Protein AF-A0A2S9FHE1-F1 (afdb_monomer_lite)

Structure (mmCIF, N/CA/C/O backbone):
data_AF-A0A2S9FHE1-F1
#
_entry.id   AF-A0A2S9FHE1-F1
#
loop_
_atom_site.group_PDB
_atom_site.id
_atom_site.type_symbol
_atom_site.label_atom_id
_atom_site.label_alt_id
_atom_site.label_comp_id
_atom_site.label_asym_id
_atom_site.label_entity_id
_atom_site.label_seq_id
_atom_site.pdbx_PDB_ins_code
_atom_site.Cartn_x
_atom_site.Cartn_y
_atom_site.Cartn_z
_atom_site.occupancy
_atom_site.B_iso_or_equiv
_atom_site.auth_seq_id
_atom_site.auth_comp_id
_atom_site.auth_asym_id
_atom_site.auth_atom_id
_atom_site.pdbx_PDB_model_num
ATOM 1 N N . ALA A 1 1 ? 7.550 -3.313 23.418 1.00 53.28 1 ALA A N 1
ATOM 2 C CA . ALA A 1 1 ? 9.009 -3.510 23.289 1.00 53.28 1 ALA A CA 1
ATOM 3 C C . ALA A 1 1 ? 9.328 -3.723 21.818 1.00 53.28 1 ALA A C 1
ATOM 5 O O . ALA A 1 1 ? 8.509 -4.325 21.137 1.00 53.28 1 ALA A O 1
ATOM 6 N N . GLY A 1 2 ? 10.464 -3.223 21.334 1.00 84.75 2 GLY A N 1
ATOM 7 C CA . GLY A 1 2 ? 10.834 -3.306 19.919 1.00 84.75 2 GLY A CA 1
ATOM 8 C C . GLY A 1 2 ? 11.088 -1.934 19.288 1.00 84.75 2 GLY A C 1
ATOM 9 O O . GLY A 1 2 ? 11.081 -0.921 19.995 1.00 84.75 2 GLY A O 1
ATOM 10 N N . PRO A 1 3 ? 11.343 -1.894 17.972 1.00 92.88 3 PRO A N 1
ATOM 11 C CA . PRO A 1 3 ? 11.699 -0.668 17.257 1.00 92.88 3 PRO A CA 1
ATOM 12 C C . PRO A 1 3 ? 10.513 0.284 17.042 1.00 92.88 3 PRO A C 1
ATOM 14 O O . PRO A 1 3 ? 10.714 1.426 16.625 1.00 92.88 3 PRO A O 1
ATOM 17 N N . ASP A 1 4 ? 9.299 -0.174 17.347 1.00 94.31 4 ASP A N 1
ATOM 18 C CA . ASP A 1 4 ? 8.045 0.514 17.079 1.00 94.31 4 ASP A CA 1
ATOM 19 C C . ASP A 1 4 ? 7.259 0.770 18.370 1.00 94.31 4 ASP A C 1
ATOM 21 O O . ASP A 1 4 ? 7.284 -0.025 19.314 1.00 94.31 4 ASP A O 1
ATOM 25 N N . SER A 1 5 ? 6.547 1.892 18.381 1.00 93.56 5 SER A N 1
ATOM 26 C CA . SER A 1 5 ? 5.591 2.297 19.406 1.00 93.56 5 SER A CA 1
ATOM 27 C C . SER A 1 5 ? 4.264 2.634 18.743 1.00 93.56 5 SER A C 1
ATOM 29 O O . SER A 1 5 ? 4.224 3.279 17.694 1.00 93.56 5 SER A O 1
ATOM 31 N N . VAL A 1 6 ? 3.171 2.229 19.383 1.00 93.75 6 VAL A N 1
ATOM 32 C CA . VAL A 1 6 ? 1.810 2.511 18.931 1.00 93.75 6 VAL A CA 1
ATOM 33 C C . VAL A 1 6 ? 1.054 3.209 20.056 1.00 93.75 6 VAL A C 1
ATOM 35 O O . VAL A 1 6 ? 1.099 2.767 21.203 1.00 93.75 6 VAL A O 1
ATOM 38 N N . TRP A 1 7 ? 0.378 4.307 19.733 1.00 93.44 7 TRP A N 1
ATOM 39 C CA . TRP A 1 7 ? -0.381 5.124 20.674 1.00 93.44 7 TRP A CA 1
ATOM 40 C C . TRP A 1 7 ? -1.856 5.090 20.298 1.00 93.44 7 TRP A C 1
ATOM 42 O O . TRP A 1 7 ? -2.226 5.592 19.239 1.00 93.44 7 TRP A O 1
ATOM 52 N N . LEU A 1 8 ? -2.689 4.525 21.170 1.00 94.81 8 LEU A N 1
ATOM 53 C CA . LEU A 1 8 ? -4.140 4.609 21.052 1.00 94.81 8 LEU A CA 1
ATOM 54 C C . LEU A 1 8 ? -4.640 5.845 21.808 1.00 94.81 8 LEU A C 1
ATOM 56 O O . LEU A 1 8 ? -4.345 6.013 22.992 1.00 94.81 8 LEU A O 1
ATOM 60 N N . ARG A 1 9 ? -5.403 6.711 21.136 1.00 94.50 9 ARG A N 1
ATOM 61 C CA . ARG A 1 9 ? -6.120 7.833 21.753 1.00 94.50 9 ARG A CA 1
ATOM 62 C C . ARG A 1 9 ? -7.607 7.723 21.441 1.00 94.50 9 ARG A C 1
ATOM 64 O O . ARG A 1 9 ? -8.003 7.660 20.282 1.00 94.50 9 ARG A O 1
ATOM 71 N N . THR A 1 10 ? -8.412 7.734 22.492 1.00 96.06 10 THR A N 1
ATOM 72 C CA . THR A 1 10 ? -9.875 7.743 22.444 1.00 96.06 10 THR A CA 1
ATOM 73 C C . THR A 1 10 ? -10.397 8.380 23.734 1.00 96.06 10 THR A C 1
ATOM 75 O O . THR A 1 10 ? -9.685 8.409 24.739 1.00 96.06 10 THR A O 1
ATOM 78 N N . ALA A 1 11 ? -11.614 8.923 23.702 1.00 94.38 11 ALA A N 1
ATOM 79 C CA . ALA A 1 11 ? -12.311 9.386 24.905 1.00 94.38 11 ALA A CA 1
ATOM 80 C C . ALA A 1 11 ? -12.939 8.225 25.699 1.00 94.38 11 ALA A C 1
ATOM 82 O O . ALA A 1 11 ? -13.378 8.416 26.831 1.00 94.38 11 ALA A O 1
ATOM 83 N N . VAL A 1 12 ? -12.995 7.030 25.104 1.00 97.19 12 VAL A N 1
ATOM 84 C CA . VAL A 1 12 ? -13.564 5.841 25.732 1.00 97.19 12 VAL A CA 1
ATOM 85 C C . VAL A 1 12 ? -12.589 5.272 26.765 1.00 97.19 12 VAL A C 1
ATOM 87 O O . VAL A 1 12 ? -11.415 5.077 26.441 1.00 97.19 12 VAL A O 1
ATOM 90 N N . PRO A 1 13 ? -13.046 4.961 27.989 1.00 96.69 13 PRO A N 1
ATOM 91 C CA . PRO A 1 13 ? -12.244 4.222 28.951 1.00 96.69 13 PRO A CA 1
ATOM 92 C C . PRO A 1 13 ? -11.829 2.854 28.397 1.00 96.69 13 PRO A C 1
ATOM 94 O O . PRO A 1 13 ? -12.666 2.040 28.015 1.00 96.69 13 PRO A O 1
ATOM 97 N N . THR A 1 14 ? -10.526 2.593 28.380 1.00 96.94 14 THR A N 1
ATOM 98 C CA . THR A 1 14 ? -9.950 1.305 27.975 1.00 96.94 14 THR A CA 1
ATOM 99 C C . THR A 1 14 ? -9.347 0.594 29.178 1.00 96.94 14 THR A C 1
ATOM 101 O O . THR A 1 14 ? -8.802 1.249 30.070 1.00 96.94 14 THR A O 1
ATOM 104 N N . HIS A 1 15 ? -9.337 -0.734 29.161 1.00 96.50 15 HIS A N 1
ATOM 105 C CA . HIS A 1 15 ? -8.583 -1.553 30.110 1.00 96.50 15 HIS A CA 1
ATOM 106 C C . HIS A 1 15 ? -7.807 -2.657 29.379 1.00 96.50 15 HIS A C 1
ATOM 108 O O . HIS A 1 15 ? -8.044 -2.921 28.202 1.00 96.50 15 HIS A O 1
ATOM 114 N N . GLY A 1 16 ? -6.821 -3.246 30.057 1.00 96.69 16 GLY A N 1
ATOM 115 C CA . GLY A 1 16 ? -6.046 -4.365 29.521 1.00 96.69 16 GLY A CA 1
ATOM 116 C C . GLY A 1 16 ? -6.611 -5.707 29.981 1.00 96.69 16 GLY A C 1
ATOM 117 O O . GLY A 1 16 ? -6.902 -5.857 31.166 1.00 96.69 16 GLY A O 1
ATOM 118 N N . GLU A 1 17 ? -6.707 -6.672 29.071 1.00 96.88 17 GLU A N 1
ATOM 119 C CA . GLU A 1 17 ? -7.180 -8.042 29.328 1.00 96.88 17 GLU A CA 1
ATOM 120 C C . GLU A 1 17 ? -6.431 -9.010 28.402 1.00 96.88 17 GLU A C 1
ATOM 122 O O . GLU A 1 17 ? -6.363 -8.757 27.205 1.00 96.88 17 GLU A O 1
ATOM 127 N N . ASP A 1 18 ? -5.810 -10.074 28.923 1.00 94.56 18 ASP A N 1
ATOM 128 C CA . ASP A 1 18 ? -5.127 -11.116 28.128 1.00 94.56 18 ASP A CA 1
ATOM 129 C C . ASP A 1 18 ? -4.209 -10.600 27.000 1.00 94.56 18 ASP A C 1
ATOM 131 O O . ASP A 1 18 ? -4.227 -11.080 25.868 1.00 94.56 18 ASP A O 1
ATOM 135 N N . LEU A 1 19 ? -3.373 -9.601 27.314 1.00 90.75 19 LEU A N 1
ATOM 136 C CA . LEU A 1 19 ? -2.477 -8.918 26.359 1.00 90.75 19 LEU A CA 1
ATOM 137 C C . LEU A 1 19 ? -3.201 -8.157 25.228 1.00 90.75 19 LEU A C 1
ATOM 139 O O . LEU A 1 19 ? -2.579 -7.778 24.235 1.00 90.75 19 LEU A O 1
ATOM 143 N N . THR A 1 20 ? -4.486 -7.866 25.402 1.00 92.75 20 THR A N 1
ATOM 144 C CA . THR A 1 20 ? -5.309 -7.025 24.528 1.00 92.75 20 THR A CA 1
ATOM 145 C C . THR A 1 20 ? -5.707 -5.723 25.229 1.00 92.75 20 THR A C 1
ATOM 147 O O . THR A 1 20 ? -5.558 -5.570 26.443 1.00 92.75 20 THR A O 1
ATOM 150 N N . THR A 1 21 ? -6.168 -4.740 24.451 1.00 94.62 21 THR A N 1
ATOM 151 C CA . THR A 1 21 ? -6.783 -3.506 24.964 1.00 94.62 21 THR A CA 1
ATOM 152 C C . THR A 1 21 ? -8.263 -3.531 24.613 1.00 94.62 21 THR A C 1
ATOM 154 O O . THR A 1 21 ? -8.607 -3.547 23.432 1.00 94.62 21 THR A O 1
ATOM 157 N N . VAL A 1 22 ? -9.116 -3.530 25.634 1.00 96.81 22 VAL A N 1
ATOM 158 C CA . VAL A 1 22 ? -10.565 -3.717 25.519 1.00 96.81 22 VAL A CA 1
ATOM 159 C C . VAL A 1 22 ? -11.292 -2.450 25.962 1.00 96.81 22 VAL A C 1
ATOM 161 O O . VAL A 1 22 ? -10.859 -1.737 26.874 1.00 96.81 22 VAL A O 1
ATOM 164 N N . ALA A 1 23 ? -12.408 -2.162 25.300 1.00 96.75 23 ALA A N 1
ATOM 165 C CA . ALA A 1 23 ? -13.337 -1.108 25.670 1.00 96.75 23 ALA A CA 1
ATOM 166 C C . ALA A 1 23 ? -14.770 -1.538 25.345 1.00 96.75 23 ALA A C 1
ATOM 168 O O . ALA A 1 23 ? -15.021 -2.105 24.284 1.00 96.75 23 ALA A O 1
ATOM 169 N N . GLU A 1 24 ? -15.698 -1.205 26.236 1.00 96.88 24 GLU A N 1
ATOM 170 C CA . GLU A 1 24 ? -17.138 -1.354 26.036 1.00 96.88 24 GLU A CA 1
ATOM 171 C C . GLU A 1 24 ? -17.788 0.019 26.216 1.00 96.88 24 GLU A C 1
ATOM 173 O O . GLU A 1 24 ? -17.477 0.745 27.164 1.00 96.88 24 GLU A O 1
ATOM 178 N N . PHE A 1 25 ? -18.626 0.421 25.263 1.00 96.94 25 PHE A N 1
ATOM 179 C CA . PHE A 1 25 ? -19.246 1.741 25.238 1.00 96.94 25 PHE A CA 1
ATOM 180 C C . PHE A 1 25 ? -20.481 1.750 24.336 1.00 96.94 25 PHE A C 1
ATOM 182 O O . PHE A 1 25 ? -20.594 0.955 23.404 1.00 96.94 25 PHE A O 1
ATOM 189 N N . GLU A 1 26 ? -21.387 2.692 24.589 1.00 97.25 26 GLU A N 1
ATOM 190 C CA . GLU A 1 26 ? -22.579 2.915 23.772 1.00 97.25 26 GLU A CA 1
ATOM 191 C C . GLU A 1 26 ? -22.369 4.098 22.818 1.00 97.25 26 GLU A C 1
ATOM 193 O O . GLU A 1 26 ? -21.741 5.100 23.171 1.00 97.25 26 GLU A O 1
ATOM 198 N N . VAL A 1 27 ? -22.916 3.987 21.604 1.00 96.94 27 VAL A N 1
ATOM 199 C CA . VAL A 1 27 ? -22.923 5.066 20.607 1.00 96.94 27 VAL A CA 1
ATOM 200 C C . VAL A 1 27 ? -24.368 5.399 20.266 1.00 96.94 27 VAL A C 1
ATOM 202 O O . VAL A 1 27 ? -25.072 4.601 19.647 1.00 96.94 27 VAL A O 1
ATOM 205 N N . ALA A 1 28 ? -24.821 6.583 20.667 1.00 97.62 28 ALA A N 1
ATOM 206 C CA . ALA A 1 28 ? -26.149 7.072 20.320 1.00 97.62 28 ALA A CA 1
ATOM 207 C C . ALA A 1 28 ? -26.219 7.546 18.856 1.00 97.62 28 ALA A C 1
ATOM 209 O O . ALA A 1 28 ? -25.209 7.871 18.228 1.00 97.62 28 ALA A O 1
ATOM 210 N N . ALA A 1 29 ? -27.432 7.647 18.306 1.00 97.31 29 ALA A N 1
ATOM 211 C CA . ALA A 1 29 ? -27.637 8.192 16.965 1.00 97.31 29 ALA A CA 1
ATOM 212 C C . ALA A 1 29 ? -27.061 9.619 16.850 1.00 97.31 29 ALA A C 1
ATOM 214 O O . ALA A 1 29 ? -27.368 10.491 17.660 1.00 97.31 29 ALA A O 1
ATOM 215 N N . GLY A 1 30 ? -26.216 9.848 15.841 1.00 96.44 30 GLY A N 1
ATOM 216 C CA . GLY A 1 30 ? -25.521 11.123 15.622 1.00 96.44 30 GLY A CA 1
ATOM 217 C C . GLY A 1 30 ? -24.272 11.338 16.487 1.00 96.44 30 GLY A C 1
ATOM 218 O O . GLY A 1 30 ? -23.523 12.281 16.233 1.00 96.44 30 GLY A O 1
ATOM 219 N N . GLN A 1 31 ? -24.004 10.471 17.470 1.00 96.38 31 GLN A N 1
ATOM 220 C CA . GLN A 1 31 ? -22.774 10.517 18.254 1.00 96.38 31 GLN A CA 1
ATOM 221 C C . GLN A 1 31 ? -21.600 9.963 17.441 1.00 96.38 31 GLN A C 1
ATOM 223 O O . GLN A 1 31 ? -21.726 8.975 16.719 1.00 96.38 31 GLN A O 1
ATOM 228 N N . ARG A 1 32 ? -20.433 10.595 17.583 1.00 95.25 32 ARG A N 1
ATOM 229 C CA . ARG A 1 32 ? -19.183 10.181 16.939 1.00 95.25 32 ARG A CA 1
ATOM 230 C C . ARG A 1 32 ? -18.121 9.995 18.013 1.00 95.25 32 ARG A C 1
ATOM 232 O O . ARG A 1 32 ? -17.909 10.889 18.828 1.00 95.25 32 ARG A O 1
ATOM 239 N N . ILE A 1 33 ? -17.486 8.825 18.029 1.00 96.19 33 ILE A N 1
ATOM 240 C CA . ILE A 1 33 ? -16.456 8.468 19.008 1.00 96.19 33 ILE A CA 1
ATOM 241 C C . ILE A 1 33 ? -15.207 8.007 18.247 1.00 96.19 33 ILE A C 1
ATOM 243 O O . ILE A 1 33 ? -15.217 6.923 17.664 1.00 96.19 33 ILE A O 1
ATOM 247 N N . PRO A 1 34 ? -14.139 8.818 18.215 1.00 96.06 34 PRO A N 1
ATOM 248 C CA . PRO A 1 34 ? -12.953 8.503 17.438 1.00 96.06 34 PRO A CA 1
ATOM 249 C C . PRO A 1 34 ? -11.997 7.574 18.190 1.00 96.06 34 PRO A C 1
ATOM 251 O O . PRO A 1 34 ? -11.731 7.750 19.380 1.00 96.06 34 PRO A O 1
ATOM 254 N N . PHE A 1 35 ? -11.403 6.643 17.448 1.00 96.50 35 PHE A N 1
ATOM 255 C CA . PHE A 1 35 ? -10.252 5.855 17.875 1.00 96.50 35 PHE A CA 1
ATOM 256 C C . PHE A 1 35 ? -9.086 6.192 16.953 1.00 96.50 35 PHE A C 1
ATOM 258 O O . PHE A 1 35 ? -9.136 5.931 15.754 1.00 96.50 35 PHE A O 1
ATOM 265 N N . VAL A 1 36 ? -8.042 6.798 17.511 1.00 97.06 36 VAL A N 1
ATOM 266 C CA . VAL A 1 36 ? -6.853 7.209 16.763 1.00 97.06 36 VAL A CA 1
ATOM 267 C C . VAL A 1 36 ? -5.692 6.318 17.165 1.00 97.06 36 VAL A C 1
ATOM 269 O O . VAL A 1 36 ? -5.288 6.318 18.328 1.00 97.06 36 VAL A O 1
ATOM 272 N N . LEU A 1 37 ? -5.144 5.589 16.195 1.00 96.00 37 LEU A N 1
ATOM 273 C CA . LEU A 1 37 ? -3.958 4.761 16.368 1.00 96.00 37 LEU A CA 1
ATOM 274 C C . LEU A 1 37 ? -2.772 5.411 15.650 1.00 96.00 37 LEU A C 1
ATOM 276 O O . LEU A 1 37 ? -2.775 5.536 14.428 1.00 96.00 37 LEU A O 1
ATOM 280 N N . THR A 1 38 ? -1.753 5.828 16.397 1.00 95.75 38 THR A N 1
ATOM 281 C CA . THR A 1 38 ? -0.553 6.465 15.834 1.00 95.75 38 THR A CA 1
ATOM 282 C C . THR A 1 38 ? 0.660 5.563 16.004 1.00 95.75 38 THR A C 1
ATOM 284 O O . THR A 1 38 ? 1.033 5.230 17.128 1.00 95.75 38 THR A O 1
ATOM 287 N N . HIS A 1 39 ? 1.299 5.198 14.893 1.00 94.44 39 HIS A N 1
ATOM 288 C CA . HIS A 1 39 ? 2.574 4.479 14.873 1.00 94.44 39 HIS A CA 1
ATOM 289 C C . HIS A 1 39 ? 3.750 5.460 14.796 1.00 94.44 39 HIS A C 1
ATOM 291 O O . HIS A 1 39 ? 3.686 6.476 14.107 1.00 94.44 39 HIS A O 1
ATOM 297 N N . THR A 1 40 ? 4.823 5.163 15.525 1.00 94.06 40 THR A N 1
ATOM 298 C CA . THR A 1 40 ? 6.115 5.850 15.418 1.00 94.06 40 THR A CA 1
ATOM 299 C C . THR A 1 40 ? 7.246 4.907 15.823 1.00 94.06 40 THR A C 1
ATOM 301 O O . THR A 1 40 ? 7.018 3.873 16.455 1.00 94.06 40 THR A O 1
ATOM 304 N N . ARG A 1 41 ? 8.493 5.267 15.511 1.00 94.19 41 ARG A N 1
ATOM 305 C CA . ARG A 1 41 ? 9.661 4.567 16.056 1.00 94.19 41 ARG A CA 1
ATOM 306 C C . ARG A 1 41 ? 9.747 4.791 17.564 1.00 94.19 41 ARG A C 1
ATOM 308 O O . ARG A 1 41 ? 9.590 5.911 18.041 1.00 94.19 41 ARG A O 1
ATOM 315 N N . SER A 1 42 ? 10.064 3.741 18.315 1.00 94.31 42 SER A N 1
ATOM 316 C CA . SER A 1 42 ? 10.033 3.775 19.784 1.00 94.31 42 SER A CA 1
ATOM 317 C C . SER A 1 42 ? 11.084 4.678 20.436 1.00 94.31 42 SER A C 1
ATOM 319 O O . SER A 1 42 ? 10.917 5.063 21.589 1.00 94.31 42 SER A O 1
ATOM 321 N N . HIS A 1 43 ? 12.143 5.035 19.703 1.00 93.31 43 HIS A N 1
ATOM 322 C CA . HIS A 1 43 ? 13.200 5.945 20.155 1.00 93.31 43 HIS A CA 1
ATOM 323 C C . HIS A 1 43 ? 12.913 7.426 19.851 1.00 93.31 43 HIS A C 1
ATOM 325 O O . HIS A 1 43 ? 13.717 8.284 20.214 1.00 93.31 43 HIS A O 1
ATOM 331 N N . LEU A 1 44 ? 11.809 7.735 19.164 1.00 94.38 44 LEU A N 1
ATOM 332 C CA . LEU A 1 44 ? 11.386 9.107 18.896 1.00 94.38 44 LEU A CA 1
ATOM 333 C C . LEU A 1 44 ? 10.470 9.626 20.019 1.00 94.38 44 LEU A C 1
ATOM 335 O O . LEU A 1 44 ? 9.876 8.827 20.749 1.00 94.38 44 LEU A O 1
ATOM 339 N N . PRO A 1 45 ? 10.330 10.958 20.167 1.00 93.56 45 PRO A N 1
ATOM 340 C CA . PRO A 1 45 ? 9.387 11.542 21.112 1.00 93.56 45 PRO A CA 1
ATOM 341 C C . PRO A 1 45 ? 7.950 11.059 20.893 1.00 93.56 45 PRO A C 1
ATOM 343 O O . PRO A 1 45 ? 7.569 10.620 19.803 1.00 93.56 45 PRO A O 1
ATOM 346 N N . ARG A 1 46 ? 7.129 11.189 21.942 1.00 91.25 46 ARG A N 1
ATOM 347 C CA . ARG A 1 46 ? 5.689 10.930 21.855 1.00 91.25 46 ARG A CA 1
ATOM 348 C C . ARG A 1 46 ? 5.085 11.777 20.720 1.00 91.25 46 ARG A C 1
ATOM 350 O O . ARG A 1 46 ? 5.349 12.977 20.689 1.00 91.25 46 ARG A O 1
ATOM 357 N N . PRO A 1 47 ? 4.269 11.189 19.827 1.00 93.06 47 PRO A N 1
ATOM 358 C CA . PRO A 1 47 ? 3.663 11.933 18.735 1.00 93.06 47 PRO A CA 1
ATOM 359 C C . PRO A 1 47 ? 2.606 12.913 19.251 1.00 93.06 47 PRO A C 1
ATOM 361 O O . PRO A 1 47 ? 1.887 12.630 20.222 1.00 93.06 47 PRO A O 1
ATOM 364 N N . GLU A 1 48 ? 2.487 14.041 18.554 1.00 94.25 48 GLU A N 1
ATOM 365 C CA . GLU A 1 48 ? 1.431 15.019 18.792 1.00 94.25 48 GLU A CA 1
ATOM 366 C C . GLU A 1 48 ? 0.038 14.403 18.590 1.00 94.25 48 GLU A C 1
ATOM 368 O O . GLU A 1 48 ? -0.133 13.455 17.811 1.00 94.25 48 GLU A O 1
ATOM 373 N N . PRO A 1 49 ? -0.988 14.895 19.305 1.00 94.06 49 PRO A N 1
ATOM 374 C CA . PRO A 1 49 ? -2.347 14.470 19.056 1.00 94.06 49 PRO A CA 1
ATOM 375 C C . PRO A 1 49 ? -2.833 14.758 17.638 1.00 94.06 49 PRO A C 1
ATOM 377 O O . PRO A 1 49 ? -2.780 15.890 17.177 1.00 94.06 49 PRO A O 1
ATOM 380 N N . VAL A 1 50 ? -3.375 13.729 16.981 1.00 95.94 50 VAL A N 1
ATOM 381 C CA . VAL A 1 50 ? -4.115 13.885 15.727 1.00 95.94 50 VAL A CA 1
ATOM 382 C C . VAL A 1 50 ? -5.569 14.190 16.065 1.00 95.94 50 VAL A C 1
ATOM 384 O O . VAL A 1 50 ? -6.200 13.434 16.809 1.00 95.94 50 VAL A O 1
ATOM 387 N N . ASP A 1 51 ? -6.087 15.287 15.518 1.00 96.50 51 ASP A N 1
ATOM 388 C CA . ASP A 1 51 ? -7.520 15.565 15.504 1.00 96.50 51 ASP A CA 1
ATO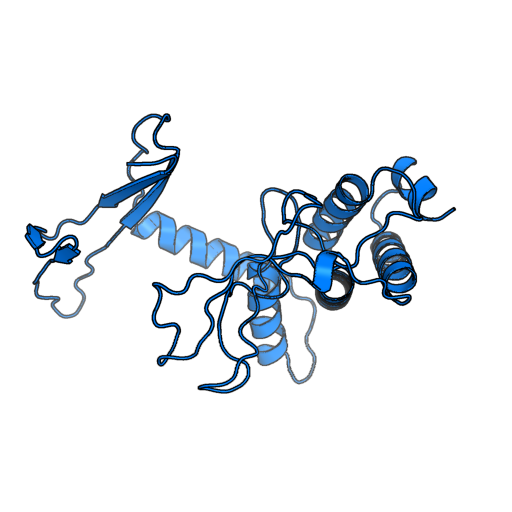M 389 C C . ASP A 1 51 ? -8.188 14.636 14.467 1.00 96.50 51 ASP A C 1
ATOM 391 O O . ASP A 1 51 ? -7.872 14.719 13.276 1.00 96.50 51 ASP A O 1
ATOM 395 N N . PRO A 1 52 ? -9.076 13.724 14.896 1.00 96.56 52 PRO A N 1
ATOM 396 C CA . PRO A 1 52 ? -9.674 12.723 14.019 1.00 96.56 52 PRO A CA 1
ATOM 397 C C . PRO A 1 52 ? -10.602 13.325 12.961 1.00 96.56 52 PRO A C 1
ATOM 399 O O . PRO A 1 52 ? -10.679 12.793 11.856 1.00 96.56 52 PRO A O 1
ATOM 402 N N . GLU A 1 53 ? -11.285 14.426 13.273 1.00 95.94 53 GLU A N 1
ATOM 403 C CA . GLU A 1 53 ? -12.193 15.089 12.336 1.00 95.94 53 GLU A CA 1
ATOM 404 C C . GLU A 1 53 ? -11.403 15.804 11.245 1.00 95.94 53 GLU A C 1
ATOM 406 O O . GLU A 1 53 ? -11.709 15.666 10.061 1.00 95.94 53 GLU A O 1
ATOM 411 N N . GLN A 1 54 ? -10.329 16.498 11.630 1.00 97.44 54 GLN A N 1
ATOM 412 C CA . GLN A 1 54 ? -9.432 17.135 10.665 1.00 97.44 54 GLN A CA 1
ATOM 413 C C . GLN A 1 54 ? -8.707 16.100 9.795 1.00 97.44 54 GLN A C 1
ATOM 415 O O . GLN A 1 54 ? -8.587 16.295 8.587 1.00 97.44 54 GLN A O 1
ATOM 420 N N . ALA A 1 55 ? -8.254 14.985 10.378 1.00 96.81 55 ALA A N 1
ATOM 421 C CA . ALA A 1 55 ? -7.596 13.913 9.632 1.00 96.81 55 ALA A CA 1
ATOM 422 C C . ALA A 1 55 ? -8.536 13.249 8.613 1.00 96.81 55 ALA A C 1
ATOM 424 O O . ALA A 1 55 ? -8.124 12.991 7.478 1.00 96.81 55 ALA A O 1
ATOM 425 N N . LEU A 1 56 ? -9.796 13.002 8.992 1.00 97.00 56 LEU A N 1
ATOM 426 C CA . LEU A 1 56 ? -10.808 12.466 8.082 1.00 97.00 56 LEU A CA 1
ATOM 427 C C . LEU A 1 56 ? -11.106 13.454 6.950 1.00 97.00 56 LEU A C 1
ATOM 429 O O . LEU A 1 56 ? -10.978 13.084 5.786 1.00 97.00 56 LEU A O 1
ATOM 433 N N . ALA A 1 57 ? -11.407 14.712 7.284 1.00 98.06 57 ALA A N 1
ATOM 434 C CA . ALA A 1 57 ? -11.714 15.745 6.296 1.00 98.06 57 ALA A CA 1
ATOM 435 C C . ALA A 1 57 ? -10.557 15.962 5.307 1.00 98.06 57 ALA A C 1
ATOM 437 O O . ALA A 1 57 ? -10.777 16.018 4.099 1.00 98.06 57 ALA A O 1
ATOM 438 N N . GLY A 1 58 ? -9.313 16.010 5.797 1.00 98.38 58 GLY A N 1
ATOM 439 C CA . GLY A 1 58 ? -8.128 16.123 4.944 1.00 98.38 58 GLY A CA 1
ATOM 440 C C . GLY A 1 58 ? -7.935 14.912 4.026 1.00 98.38 58 GLY A C 1
ATOM 441 O O . GLY A 1 58 ? -7.560 15.071 2.866 1.00 98.38 58 GLY A O 1
ATOM 442 N N . THR A 1 59 ? -8.243 13.706 4.511 1.00 97.25 59 THR A N 1
ATOM 443 C CA . THR A 1 59 ? -8.184 12.477 3.704 1.00 97.25 59 THR A CA 1
ATOM 444 C C . THR A 1 59 ? -9.243 12.484 2.600 1.00 97.25 59 THR A C 1
ATOM 446 O O . THR A 1 59 ? -8.932 12.193 1.445 1.00 97.25 59 THR A O 1
ATOM 449 N N . GLU A 1 60 ? -10.486 12.840 2.927 1.00 98.06 60 GLU A N 1
ATOM 450 C CA . GLU A 1 60 ? -11.590 12.928 1.964 1.00 98.06 60 GLU A CA 1
ATOM 451 C C . GLU A 1 60 ? -11.334 14.000 0.904 1.00 98.06 60 GLU A C 1
ATOM 453 O O . GLU A 1 60 ? -11.532 13.747 -0.290 1.00 98.06 60 GLU A O 1
ATOM 458 N N . GLN A 1 61 ? -10.850 15.171 1.326 1.00 98.50 61 GLN A N 1
ATOM 459 C CA . GLN A 1 61 ? -10.484 16.261 0.431 1.00 98.50 61 GLN A CA 1
ATOM 460 C C . GLN A 1 61 ? -9.379 15.825 -0.532 1.00 98.50 61 GLN A C 1
ATOM 462 O O . GLN A 1 61 ? -9.563 15.941 -1.742 1.00 98.50 61 GLN A O 1
ATOM 467 N N . PHE A 1 62 ? -8.284 15.253 -0.019 1.00 97.69 62 PHE A N 1
ATOM 468 C CA . PHE A 1 62 ? -7.179 14.771 -0.848 1.00 97.69 62 PHE A CA 1
ATOM 469 C C . PHE A 1 62 ? -7.661 13.806 -1.935 1.00 97.69 62 PHE A C 1
ATOM 471 O O . PHE A 1 62 ? -7.352 13.993 -3.111 1.00 97.69 62 PHE A O 1
ATOM 478 N N . TRP A 1 63 ? -8.438 12.784 -1.566 1.00 97.81 63 TRP A N 1
ATOM 479 C CA . TRP A 1 63 ? -8.903 11.787 -2.532 1.00 97.81 63 TRP A CA 1
ATOM 480 C C . TRP A 1 63 ? -9.900 12.360 -3.535 1.00 97.81 63 TRP A C 1
ATOM 482 O O . TRP A 1 63 ? -9.830 12.012 -4.715 1.00 97.81 63 TRP A O 1
ATOM 492 N N . SER A 1 64 ? -10.790 13.251 -3.093 1.00 97.56 64 SER A N 1
ATOM 493 C CA . SER A 1 64 ? -11.770 13.915 -3.959 1.00 97.56 64 SER A CA 1
ATOM 494 C C . SER A 1 64 ? -11.092 14.832 -4.976 1.00 97.56 64 SER A C 1
ATOM 496 O O . SER A 1 64 ? -11.394 14.771 -6.169 1.00 97.56 64 SER A O 1
ATOM 498 N N . GLU A 1 65 ? -10.129 15.639 -4.534 1.00 97.62 65 GLU A N 1
ATOM 499 C CA . GLU A 1 65 ? -9.324 16.495 -5.405 1.00 97.62 65 GLU A CA 1
ATOM 500 C C . GLU A 1 65 ? -8.482 15.654 -6.364 1.00 97.62 65 GLU A C 1
ATOM 502 O O . GLU A 1 65 ? -8.508 15.881 -7.575 1.00 97.62 65 GLU A O 1
ATOM 507 N N . TRP A 1 66 ? -7.793 14.630 -5.857 1.00 96.94 66 TRP A N 1
ATOM 508 C CA . TRP A 1 66 ? -6.945 13.771 -6.675 1.00 96.94 66 TRP A CA 1
ATOM 509 C C . TRP A 1 66 ? -7.742 13.080 -7.786 1.00 96.94 66 TRP A C 1
ATOM 511 O O . TRP A 1 66 ? -7.338 13.145 -8.952 1.00 96.94 66 TRP A O 1
ATOM 521 N N . ILE A 1 67 ? -8.893 12.472 -7.470 1.00 97.19 67 ILE A N 1
ATOM 522 C CA . ILE A 1 67 ? -9.706 11.757 -8.467 1.00 97.19 67 ILE A CA 1
ATOM 523 C C . ILE A 1 67 ? -10.414 12.703 -9.446 1.00 97.19 67 ILE A C 1
ATOM 525 O O . ILE A 1 67 ? -10.738 12.303 -10.567 1.00 97.19 67 ILE A O 1
ATOM 529 N N . SER A 1 68 ? -10.635 13.967 -9.066 1.00 95.81 68 SER A N 1
ATOM 530 C CA . SER A 1 68 ? -11.248 14.969 -9.950 1.00 95.81 68 SER A CA 1
ATOM 531 C C . SER A 1 68 ? -10.402 15.268 -11.195 1.00 95.81 68 SER A C 1
ATOM 533 O O . SER A 1 68 ? -10.959 15.627 -12.228 1.00 95.81 68 SER A O 1
ATOM 535 N N . ARG A 1 69 ? -9.082 15.035 -11.127 1.00 95.06 69 ARG A N 1
ATOM 536 C CA . ARG A 1 69 ? -8.131 15.225 -12.237 1.00 95.06 69 ARG A CA 1
ATOM 537 C C . ARG A 1 69 ? -8.207 14.139 -13.317 1.00 95.06 69 ARG A C 1
ATOM 539 O O . ARG A 1 69 ? -7.636 14.320 -14.387 1.00 95.06 69 ARG A O 1
ATOM 546 N N . CYS A 1 70 ? -8.888 13.020 -13.051 1.00 95.88 70 CYS A N 1
ATOM 547 C CA . CYS A 1 70 ? -9.000 11.914 -13.999 1.00 95.88 70 CYS A CA 1
ATOM 548 C C . CYS A 1 70 ? -9.669 12.379 -15.300 1.00 95.88 70 CYS A C 1
ATOM 550 O O . CYS A 1 70 ? -10.822 12.823 -15.289 1.00 95.88 70 CYS A O 1
ATOM 552 N N . SER A 1 71 ? -8.951 12.218 -16.411 1.00 94.75 71 SER A N 1
ATOM 553 C CA . SER A 1 71 ? -9.377 12.640 -17.752 1.00 94.75 71 SER A CA 1
ATOM 554 C C . SER A 1 71 ? -10.246 11.614 -18.489 1.00 94.75 71 SER A C 1
ATOM 556 O O . SER A 1 71 ? -10.748 11.903 -19.569 1.00 94.75 71 SER A O 1
ATOM 558 N N . TYR A 1 72 ? -10.457 10.425 -17.914 1.00 95.38 72 TYR A N 1
ATOM 559 C CA . TYR A 1 72 ? -11.262 9.374 -18.534 1.00 95.38 72 TYR A CA 1
ATOM 560 C C . TYR A 1 72 ? -12.771 9.630 -18.382 1.00 95.38 72 TYR A C 1
ATOM 562 O O . TYR A 1 72 ? -13.299 9.703 -17.265 1.00 95.38 72 TYR A O 1
ATOM 570 N N . ASP A 1 73 ? -13.472 9.688 -19.515 1.00 95.00 73 ASP A N 1
ATOM 571 C CA . ASP A 1 73 ? -14.917 9.928 -19.644 1.00 95.00 73 ASP A CA 1
ATOM 572 C C . ASP A 1 73 ? -15.658 8.815 -20.416 1.00 95.00 73 ASP A C 1
ATOM 574 O O . ASP A 1 73 ? -16.834 8.946 -20.761 1.00 95.00 73 ASP A O 1
ATOM 578 N N . GLY A 1 74 ? -14.984 7.688 -20.665 1.00 95.88 74 GLY A N 1
ATOM 579 C CA . GLY A 1 74 ? -15.549 6.553 -21.389 1.00 95.88 74 GLY A CA 1
ATOM 580 C C . GLY A 1 74 ? -16.639 5.794 -20.619 1.00 95.88 74 GLY A C 1
ATOM 581 O O . GLY A 1 74 ? -16.957 6.071 -19.462 1.00 95.88 74 GLY A O 1
ATOM 582 N N . ARG A 1 75 ? -17.190 4.751 -21.259 1.00 97.50 75 ARG A N 1
ATOM 583 C CA . ARG A 1 75 ? -18.360 3.990 -20.765 1.00 97.50 75 ARG A CA 1
ATOM 584 C C . ARG A 1 75 ? -18.235 3.414 -19.344 1.00 97.50 75 ARG A C 1
ATOM 586 O O . ARG A 1 75 ? -19.255 3.130 -18.732 1.00 97.50 75 ARG A O 1
ATOM 593 N N . TRP A 1 76 ? -17.013 3.216 -18.844 1.00 96.94 76 TRP A N 1
ATOM 594 C CA . TRP A 1 76 ? -16.724 2.601 -17.541 1.00 96.94 76 TRP A CA 1
ATOM 595 C C . TRP A 1 76 ? -16.187 3.606 -16.511 1.00 96.94 76 TRP A C 1
ATOM 597 O O . TRP A 1 76 ? -15.382 3.247 -15.656 1.00 96.94 76 TRP A O 1
ATOM 607 N N . ALA A 1 77 ? -16.559 4.888 -16.607 1.00 96.06 77 ALA A N 1
ATOM 608 C CA . ALA A 1 77 ? -15.930 5.951 -15.817 1.00 96.06 77 ALA A CA 1
ATOM 609 C C . ALA A 1 77 ? -15.940 5.696 -14.300 1.00 96.06 77 ALA A C 1
ATOM 611 O O . ALA A 1 77 ? -14.944 5.966 -13.632 1.00 96.06 77 ALA A O 1
ATOM 612 N N . ALA A 1 78 ? -17.030 5.149 -13.754 1.00 96.19 78 ALA A N 1
ATOM 613 C CA . ALA A 1 78 ? -17.126 4.833 -12.329 1.00 96.19 78 ALA A CA 1
ATOM 614 C C . ALA A 1 78 ? -16.136 3.730 -11.910 1.00 96.19 78 ALA A C 1
ATOM 616 O O . ALA A 1 78 ? -15.399 3.902 -10.937 1.00 96.19 78 ALA A O 1
ATOM 617 N N . ASP A 1 79 ? -16.074 2.638 -12.676 1.00 97.69 79 ASP A N 1
ATOM 618 C CA . ASP A 1 79 ? -15.179 1.510 -12.408 1.00 97.69 79 ASP A CA 1
ATOM 619 C C . ASP A 1 79 ? -13.711 1.920 -12.549 1.00 97.69 79 ASP A C 1
ATOM 621 O O . ASP A 1 79 ? -12.896 1.633 -11.673 1.00 97.69 79 ASP A O 1
ATOM 625 N N . VAL A 1 80 ? -13.380 2.673 -13.604 1.00 97.00 80 VAL A N 1
ATOM 626 C CA . VAL A 1 80 ? -12.025 3.197 -13.824 1.00 97.00 80 VAL A CA 1
ATOM 627 C C . VAL A 1 80 ? -11.609 4.107 -12.674 1.00 97.00 80 VAL A C 1
ATOM 629 O O . VAL A 1 80 ? -10.534 3.914 -12.111 1.00 97.00 80 VAL A O 1
ATOM 632 N N . ARG A 1 81 ? -12.463 5.048 -12.249 1.00 96.94 81 ARG A N 1
ATOM 633 C CA . ARG A 1 81 ? -12.158 5.935 -11.114 1.00 96.94 81 ARG A CA 1
ATOM 634 C C . ARG A 1 81 ? -11.923 5.152 -9.824 1.00 96.94 81 ARG A C 1
ATOM 636 O O . ARG A 1 81 ? -10.982 5.454 -9.093 1.00 96.94 81 ARG A O 1
ATOM 643 N N . ARG A 1 82 ? -12.731 4.122 -9.552 1.00 97.31 82 ARG A N 1
ATOM 644 C CA . ARG A 1 82 ? -12.534 3.260 -8.379 1.00 97.31 82 ARG A CA 1
ATOM 645 C C . ARG A 1 82 ? -11.209 2.501 -8.451 1.00 97.31 82 ARG A C 1
ATOM 647 O O . ARG A 1 82 ? -10.486 2.484 -7.456 1.00 97.31 82 ARG A O 1
ATOM 654 N N . SER A 1 83 ? -10.876 1.916 -9.599 1.00 97.00 83 SER A N 1
ATOM 655 C CA . SER A 1 83 ? -9.605 1.208 -9.792 1.00 97.00 83 SER A CA 1
ATOM 656 C C . SER A 1 83 ? -8.400 2.138 -9.662 1.00 97.00 83 SER A C 1
ATOM 658 O O . SER A 1 83 ? -7.421 1.763 -9.022 1.00 97.00 83 SER A O 1
ATOM 660 N N . LEU A 1 84 ? -8.487 3.368 -10.178 1.00 96.44 84 LEU A N 1
ATOM 661 C CA . LEU A 1 84 ? -7.430 4.377 -10.050 1.00 96.44 84 LEU A CA 1
ATOM 662 C C . LEU A 1 84 ? -7.128 4.719 -8.589 1.00 96.44 84 LEU A C 1
ATOM 664 O O . LEU A 1 84 ? -5.964 4.786 -8.206 1.00 96.44 84 LEU A O 1
ATOM 668 N N . VAL A 1 85 ? -8.163 4.867 -7.755 1.00 96.94 85 VAL A N 1
ATOM 669 C CA . VAL A 1 85 ? -7.989 5.073 -6.307 1.00 96.94 85 VAL A CA 1
ATOM 670 C C . VAL A 1 85 ? -7.241 3.900 -5.669 1.00 96.94 85 VAL A C 1
ATOM 672 O O . VAL A 1 85 ? -6.342 4.119 -4.860 1.00 96.94 85 VAL A O 1
ATOM 675 N N . VAL A 1 86 ? -7.575 2.662 -6.048 1.00 96.19 86 VAL A N 1
ATOM 676 C CA . VAL A 1 86 ? -6.904 1.463 -5.520 1.00 96.19 86 VAL A CA 1
ATOM 677 C C . VAL A 1 86 ? -5.430 1.452 -5.908 1.00 96.19 86 VAL A C 1
ATOM 679 O O . VAL A 1 86 ? -4.585 1.372 -5.023 1.00 96.19 86 VAL A O 1
ATOM 682 N N . VAL A 1 87 ? -5.097 1.589 -7.193 1.00 94.62 87 VAL A N 1
ATOM 683 C CA . VAL A 1 87 ? -3.689 1.535 -7.627 1.00 94.62 87 VAL A CA 1
ATOM 684 C C . VAL A 1 87 ? -2.876 2.721 -7.099 1.00 94.62 87 VAL A C 1
ATOM 686 O O . VAL A 1 87 ? -1.725 2.548 -6.698 1.00 94.62 87 VAL A O 1
ATOM 689 N N . LYS A 1 88 ? -3.483 3.909 -6.966 1.00 95.31 88 LYS A N 1
ATOM 690 C CA . LYS A 1 88 ? -2.847 5.050 -6.293 1.00 95.31 88 LYS A CA 1
ATOM 691 C C . LYS A 1 88 ? -2.541 4.744 -4.828 1.00 95.31 88 LYS A C 1
ATOM 693 O O . LYS A 1 88 ? -1.460 5.089 -4.355 1.00 95.31 88 LYS A O 1
ATOM 698 N N . ALA A 1 89 ? -3.451 4.080 -4.114 1.00 96.12 89 ALA A N 1
ATOM 699 C CA . ALA A 1 89 ? -3.248 3.699 -2.716 1.00 96.12 89 ALA A CA 1
ATOM 700 C C . ALA A 1 89 ? -2.132 2.651 -2.525 1.00 96.12 89 ALA A C 1
ATOM 702 O O . ALA A 1 89 ? -1.598 2.535 -1.424 1.00 96.12 89 ALA A O 1
ATOM 703 N N . LEU A 1 90 ? -1.740 1.928 -3.582 1.00 96.44 90 LEU A N 1
ATOM 704 C CA . LEU A 1 90 ? -0.594 1.007 -3.569 1.00 96.44 90 LEU A CA 1
ATOM 705 C C . LEU A 1 90 ? 0.758 1.714 -3.776 1.00 96.44 90 LEU A C 1
ATOM 707 O O . LEU A 1 90 ? 1.807 1.075 -3.688 1.00 96.44 90 LEU A O 1
ATOM 711 N N . THR A 1 91 ? 0.759 3.025 -4.030 1.00 94.12 91 THR A N 1
ATOM 712 C CA . THR A 1 91 ? 1.988 3.810 -4.198 1.00 94.12 91 THR A CA 1
ATOM 713 C C . THR A 1 91 ? 2.539 4.243 -2.841 1.00 94.12 91 THR A C 1
ATOM 715 O O . THR A 1 91 ? 1.898 4.979 -2.089 1.00 94.12 91 THR A O 1
ATOM 718 N N . TYR A 1 92 ? 3.773 3.849 -2.541 1.00 94.12 92 TYR A N 1
ATOM 719 C CA . TYR A 1 92 ? 4.486 4.264 -1.342 1.00 94.12 92 TYR A CA 1
ATOM 720 C C . TYR A 1 92 ? 4.990 5.700 -1.492 1.00 94.12 92 TYR A C 1
ATOM 722 O O . TYR A 1 92 ? 6.040 5.957 -2.083 1.00 94.12 92 TYR A O 1
ATOM 730 N N . ALA A 1 93 ? 4.227 6.640 -0.933 1.00 91.62 93 ALA A N 1
ATOM 731 C CA . ALA A 1 93 ? 4.463 8.077 -1.069 1.00 91.62 93 ALA A CA 1
ATOM 732 C C . ALA A 1 93 ? 5.915 8.540 -0.804 1.00 91.62 93 ALA A C 1
ATOM 734 O O . ALA A 1 93 ? 6.377 9.400 -1.549 1.00 91.62 93 ALA A O 1
ATOM 735 N N . PRO A 1 94 ? 6.668 7.994 0.180 1.00 91.81 94 PRO A N 1
ATOM 736 C CA . PRO A 1 94 ? 8.030 8.459 0.447 1.00 91.81 94 PRO A CA 1
ATOM 737 C C . PRO A 1 94 ? 9.033 8.224 -0.684 1.00 91.81 94 PRO A C 1
ATOM 739 O O . PRO A 1 94 ? 10.012 8.959 -0.775 1.00 91.81 94 PRO A O 1
ATOM 742 N N . THR A 1 95 ? 8.843 7.191 -1.510 1.00 91.12 95 THR A N 1
ATOM 743 C CA . THR A 1 95 ? 9.840 6.821 -2.527 1.00 91.12 95 THR A CA 1
ATOM 744 C C . THR A 1 95 ? 9.282 6.753 -3.940 1.00 91.12 95 THR A C 1
ATOM 746 O O . THR A 1 95 ? 10.071 6.924 -4.863 1.00 91.12 95 THR A O 1
ATOM 749 N N . GLY A 1 96 ? 7.978 6.513 -4.112 1.00 91.25 96 GLY A N 1
ATOM 750 C CA . GLY A 1 96 ? 7.334 6.263 -5.404 1.00 91.25 96 GLY A CA 1
ATOM 751 C C . GLY A 1 96 ? 7.223 4.781 -5.788 1.00 91.25 96 GLY A C 1
ATOM 752 O O . GLY A 1 96 ? 6.626 4.477 -6.815 1.00 91.25 96 GLY A O 1
ATOM 753 N N . GLY A 1 97 ? 7.758 3.855 -4.982 1.00 93.12 97 GLY A N 1
ATOM 754 C CA . GLY A 1 97 ? 7.612 2.415 -5.230 1.00 93.12 97 GLY A CA 1
ATOM 755 C C . GLY A 1 97 ? 6.149 1.969 -5.128 1.00 93.12 97 GLY A C 1
ATOM 756 O O . GLY A 1 97 ? 5.430 2.421 -4.239 1.00 93.12 97 GLY A O 1
ATOM 757 N N . ILE A 1 98 ? 5.702 1.081 -6.015 1.00 95.12 98 ILE A N 1
ATOM 758 C CA . ILE A 1 98 ? 4.302 0.633 -6.095 1.00 95.12 98 ILE A CA 1
ATOM 759 C C . ILE A 1 98 ? 4.249 -0.838 -5.697 1.00 95.12 98 ILE A C 1
ATOM 761 O O . ILE A 1 98 ? 4.890 -1.656 -6.347 1.00 95.12 98 ILE A O 1
ATOM 765 N N . VAL A 1 99 ? 3.519 -1.200 -4.638 1.00 96.69 99 VAL A N 1
ATOM 766 C CA . VAL A 1 99 ? 3.383 -2.622 -4.271 1.00 96.69 99 VAL A CA 1
ATOM 767 C C . VAL A 1 99 ? 2.470 -3.360 -5.247 1.00 96.69 99 VAL A C 1
ATOM 769 O O . VAL A 1 99 ? 1.469 -2.804 -5.691 1.00 96.69 99 VAL A O 1
ATOM 772 N N . ALA A 1 100 ? 2.755 -4.638 -5.502 1.00 95.75 100 ALA A N 1
ATOM 773 C CA . ALA A 1 100 ? 1.841 -5.502 -6.252 1.00 95.75 100 ALA A CA 1
ATOM 774 C C . ALA A 1 100 ? 0.492 -5.666 -5.521 1.00 95.75 100 ALA A C 1
ATOM 776 O O . ALA A 1 100 ? -0.571 -5.604 -6.135 1.00 95.75 100 ALA A O 1
ATOM 777 N N . ALA A 1 101 ? 0.519 -5.808 -4.189 1.00 95.38 101 ALA A N 1
ATOM 778 C CA . ALA A 1 101 ? -0.664 -5.699 -3.336 1.00 95.38 101 ALA A CA 1
ATOM 779 C C . ALA A 1 101 ? -0.298 -5.304 -1.896 1.00 95.38 101 ALA A C 1
ATOM 781 O O . ALA A 1 101 ? 0.784 -5.608 -1.394 1.00 95.38 101 ALA A O 1
ATOM 782 N N . ALA A 1 102 ? -1.236 -4.680 -1.179 1.00 94.81 102 ALA A N 1
ATOM 783 C CA . ALA A 1 102 ? -1.071 -4.287 0.226 1.00 94.81 102 ALA A CA 1
ATOM 784 C C . ALA A 1 102 ? -1.249 -5.463 1.214 1.00 94.81 102 ALA A C 1
ATOM 786 O O . ALA A 1 102 ? -1.727 -5.286 2.334 1.00 94.81 102 ALA A O 1
ATOM 787 N N . THR A 1 103 ? -0.903 -6.681 0.796 1.00 94.62 103 THR A N 1
ATOM 788 C CA . THR A 1 103 ? -1.240 -7.918 1.503 1.00 94.62 103 THR A CA 1
ATOM 789 C C . THR A 1 103 ? -0.052 -8.859 1.571 1.00 94.62 103 THR A C 1
ATOM 791 O O . THR A 1 103 ? 0.753 -8.949 0.645 1.00 94.62 103 THR A O 1
ATOM 794 N N . THR A 1 104 ? 0.016 -9.616 2.658 1.00 95.31 104 THR A N 1
ATOM 795 C CA . THR A 1 104 ? 0.945 -10.731 2.809 1.00 95.31 104 THR A CA 1
ATOM 796 C C . THR A 1 104 ? 0.186 -11.953 3.288 1.00 95.31 104 THR A C 1
ATOM 798 O O . THR A 1 104 ? -0.712 -11.826 4.121 1.00 95.31 104 THR A O 1
ATOM 801 N N . SER A 1 105 ? 0.530 -13.125 2.756 1.00 95.38 105 SER A N 1
ATOM 802 C CA . SER A 1 105 ? -0.032 -14.409 3.182 1.00 95.38 105 SER A CA 1
ATOM 803 C C . SER A 1 105 ? -1.545 -14.552 3.049 1.00 95.38 105 SER A C 1
ATOM 805 O O . SER A 1 105 ? -2.139 -15.398 3.716 1.00 95.38 105 SER A O 1
ATOM 807 N N . LEU A 1 106 ? -2.177 -13.761 2.180 1.00 95.56 106 LEU A N 1
ATOM 808 C CA . LEU A 1 106 ? -3.554 -14.036 1.793 1.00 95.56 106 LEU A CA 1
ATOM 809 C C . LEU A 1 106 ? -3.564 -15.160 0.752 1.00 95.56 106 LEU A C 1
ATOM 811 O O . LEU A 1 106 ? -2.801 -15.087 -0.214 1.00 95.56 106 LEU A O 1
ATOM 815 N N . PRO A 1 107 ? -4.381 -16.204 0.954 1.00 93.69 107 PRO A N 1
ATOM 816 C CA . PRO A 1 107 ? -4.375 -17.366 0.085 1.00 93.69 107 PRO A CA 1
ATOM 817 C C . PRO A 1 107 ? -5.044 -17.083 -1.263 1.00 93.69 107 PRO A C 1
ATOM 819 O O . PRO A 1 107 ? -6.165 -16.580 -1.301 1.00 93.69 107 PRO A O 1
ATOM 822 N N . GLU A 1 108 ? -4.414 -17.498 -2.369 1.00 91.19 108 GLU A N 1
ATOM 823 C CA . GLU A 1 108 ? -5.087 -17.565 -3.685 1.00 91.19 108 GLU A CA 1
ATOM 824 C C . GLU A 1 108 ? -6.342 -18.457 -3.631 1.00 91.19 108 GLU A C 1
ATOM 826 O O . GLU A 1 108 ? -7.338 -18.207 -4.306 1.00 91.19 108 GLU A O 1
ATOM 831 N N . GLN A 1 109 ? -6.283 -19.510 -2.813 1.00 93.19 109 GLN A N 1
ATOM 832 C CA . GLN A 1 109 ? -7.369 -20.442 -2.543 1.00 93.19 109 GLN A CA 1
ATOM 833 C C . GLN A 1 109 ? -7.333 -20.809 -1.061 1.00 93.19 109 GLN A C 1
ATOM 835 O O . GLN A 1 109 ? -6.288 -21.242 -0.579 1.00 93.19 109 GLN A O 1
ATOM 840 N N . LEU A 1 110 ? -8.463 -20.688 -0.356 1.00 95.50 110 LEU A N 1
ATOM 841 C CA . LEU A 1 110 ? -8.575 -21.058 1.062 1.00 95.50 110 LEU A CA 1
ATOM 842 C C . LEU A 1 110 ? -8.026 -22.471 1.325 1.00 95.50 110 LEU A C 1
ATOM 844 O O . LEU A 1 110 ? -8.346 -23.416 0.600 1.00 95.50 110 LEU A O 1
ATOM 848 N N . GLY A 1 111 ? -7.172 -22.600 2.343 1.00 91.56 111 GLY A N 1
ATOM 849 C CA . GLY A 1 111 ? -6.457 -23.836 2.686 1.00 91.56 111 GLY A CA 1
ATOM 850 C C . GLY A 1 111 ? -5.308 -24.209 1.737 1.00 91.56 111 GLY A C 1
ATOM 851 O O . GLY A 1 111 ? -4.624 -25.206 1.964 1.00 91.56 111 GLY A O 1
ATOM 852 N N . GLY A 1 112 ? -5.084 -23.432 0.677 1.00 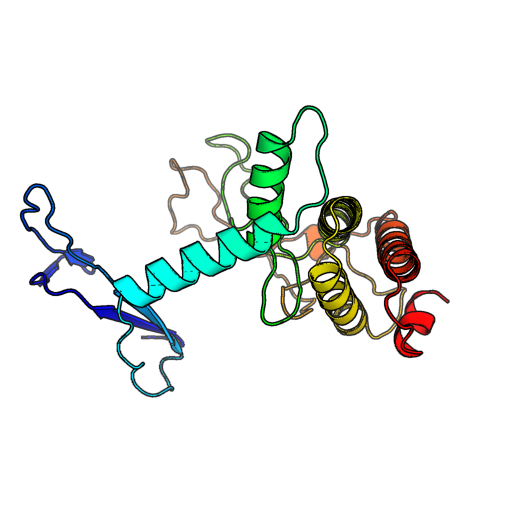91.69 112 GLY A N 1
ATOM 853 C CA . GLY A 1 112 ? -3.983 -23.600 -0.263 1.00 91.69 112 GLY A CA 1
ATOM 854 C C . GLY A 1 112 ? -2.652 -23.073 0.275 1.00 91.69 112 GLY A C 1
ATOM 855 O O . GLY A 1 112 ? -2.584 -22.338 1.256 1.00 91.69 112 GLY A O 1
ATOM 856 N N . SER A 1 113 ? -1.570 -23.445 -0.412 1.00 92.00 113 SER A N 1
ATOM 857 C CA . SER A 1 113 ? -0.193 -23.088 -0.044 1.00 92.00 113 SER A CA 1
ATOM 858 C C . SER A 1 113 ? 0.345 -21.846 -0.762 1.00 92.00 113 SER A C 1
ATOM 860 O O . SER A 1 113 ? 1.511 -21.482 -0.580 1.00 92.00 113 SER A O 1
ATOM 862 N N . ARG A 1 114 ? -0.459 -21.197 -1.609 1.00 93.44 114 ARG A N 1
ATOM 863 C CA . ARG A 1 114 ? -0.075 -20.011 -2.390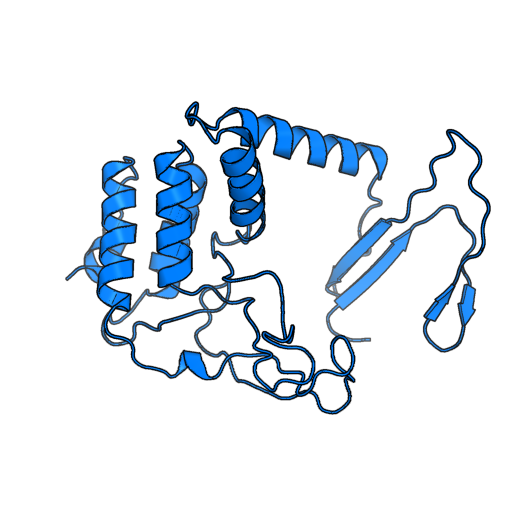 1.00 93.44 114 ARG A CA 1
ATOM 864 C C . ARG A 1 114 ? -0.480 -18.735 -1.660 1.00 93.44 114 ARG A C 1
ATOM 866 O O . ARG A 1 114 ? -1.433 -18.059 -2.032 1.00 93.44 114 ARG A O 1
ATOM 873 N N . ASN A 1 115 ? 0.266 -18.454 -0.598 1.00 95.25 115 ASN A N 1
ATOM 874 C CA . ASN A 1 115 ? -0.014 -17.384 0.352 1.00 95.25 115 ASN A CA 1
ATOM 875 C C . ASN A 1 115 ? 1.198 -16.441 0.366 1.00 95.25 115 ASN A C 1
ATOM 877 O O . ASN A 1 115 ? 1.953 -16.403 1.331 1.00 95.25 115 ASN A O 1
ATOM 881 N N . TRP A 1 116 ? 1.488 -15.774 -0.750 1.00 95.62 116 TRP A N 1
ATOM 882 C CA . TRP A 1 116 ? 2.731 -15.009 -0.907 1.00 95.62 116 TRP A CA 1
ATOM 883 C C . TRP A 1 116 ? 2.677 -13.630 -0.242 1.00 95.62 116 TRP A C 1
ATOM 885 O O . TRP A 1 116 ? 1.608 -13.095 0.060 1.00 95.62 116 TRP A O 1
ATOM 895 N N . ASP A 1 117 ? 3.850 -13.041 -0.024 1.00 96.81 117 ASP A N 1
ATOM 896 C CA . ASP A 1 117 ? 3.976 -11.629 0.323 1.00 96.81 117 ASP A CA 1
ATOM 897 C C . ASP A 1 117 ? 4.057 -10.788 -0.958 1.00 96.81 117 ASP A C 1
ATOM 899 O O . ASP A 1 117 ? 4.994 -10.932 -1.753 1.00 96.81 117 ASP A O 1
ATOM 903 N N . TYR A 1 118 ? 3.062 -9.924 -1.159 1.00 96.06 118 TYR A N 1
ATOM 904 C CA . TYR A 1 118 ? 2.925 -9.077 -2.348 1.00 96.06 118 TYR A CA 1
ATOM 905 C C . TYR A 1 118 ? 3.295 -7.613 -2.086 1.00 96.06 118 TYR A C 1
ATOM 907 O O . TYR A 1 118 ? 3.155 -6.769 -2.972 1.00 96.06 118 TYR A O 1
ATOM 915 N N . ARG A 1 119 ? 3.821 -7.289 -0.896 1.00 96.75 119 ARG A N 1
ATOM 916 C CA . ARG A 1 119 ? 4.164 -5.913 -0.486 1.00 96.75 119 ARG A CA 1
ATOM 917 C C . ARG A 1 119 ? 5.482 -5.403 -1.090 1.00 96.75 119 ARG A C 1
ATOM 919 O O . ARG A 1 119 ? 6.180 -4.596 -0.477 1.00 96.75 119 ARG A O 1
ATOM 926 N N . TYR A 1 120 ? 5.830 -5.875 -2.284 1.00 96.62 120 TYR A N 1
ATOM 927 C CA . TYR A 1 120 ? 7.055 -5.546 -3.012 1.00 96.62 120 TYR A CA 1
ATOM 928 C C . TYR A 1 120 ? 6.729 -4.880 -4.342 1.00 96.62 120 TYR A C 1
ATOM 930 O O . TYR A 1 120 ? 5.665 -5.117 -4.917 1.00 96.62 120 TYR A O 1
ATOM 938 N N . CYS A 1 121 ? 7.660 -4.065 -4.831 1.00 95.38 121 CYS A N 1
ATOM 939 C CA . CYS A 1 121 ? 7.545 -3.421 -6.127 1.00 95.38 121 CYS A CA 1
ATOM 940 C C . CYS A 1 121 ? 8.033 -4.370 -7.214 1.00 95.38 121 CYS A C 1
ATOM 942 O O . CYS A 1 121 ? 9.238 -4.492 -7.442 1.00 95.38 121 CYS A O 1
ATOM 944 N N . TRP A 1 122 ? 7.091 -5.052 -7.859 1.00 94.94 122 TRP A N 1
ATOM 945 C CA . TRP A 1 122 ? 7.337 -5.797 -9.088 1.00 94.94 122 TRP A CA 1
ATOM 946 C C . TRP A 1 122 ? 7.412 -4.828 -10.258 1.00 94.94 122 TRP A C 1
ATOM 948 O O . TRP A 1 122 ? 6.533 -3.983 -10.419 1.00 94.94 122 TRP A O 1
ATOM 958 N N . LEU A 1 123 ? 8.464 -4.934 -11.067 1.00 91.75 123 LEU A N 1
ATOM 959 C CA . LEU A 1 123 ? 8.673 -3.981 -12.156 1.00 91.75 123 LEU A CA 1
ATOM 960 C C . LEU A 1 123 ? 7.561 -4.059 -13.205 1.00 91.75 123 LEU A C 1
ATOM 962 O O . LEU A 1 123 ? 7.067 -3.018 -13.620 1.00 91.75 123 LEU A O 1
ATOM 966 N N . ARG A 1 124 ? 7.099 -5.270 -13.538 1.00 92.56 124 ARG A N 1
ATOM 967 C CA . ARG A 1 124 ? 5.973 -5.487 -14.458 1.00 92.56 124 ARG A CA 1
ATOM 968 C C . ARG A 1 124 ? 4.684 -4.826 -13.959 1.00 92.56 124 ARG A C 1
ATOM 970 O O . ARG A 1 124 ? 4.080 -4.012 -14.650 1.00 92.56 124 ARG A O 1
ATOM 977 N N . ASP A 1 125 ? 4.270 -5.157 -12.739 1.00 93.69 125 ASP A N 1
ATOM 978 C CA . ASP A 1 125 ? 3.041 -4.652 -12.119 1.00 93.69 125 ASP A CA 1
ATOM 979 C C . ASP A 1 125 ? 3.062 -3.123 -11.988 1.00 93.69 125 ASP A C 1
ATOM 981 O O . ASP A 1 125 ? 2.052 -2.446 -12.219 1.00 93.69 125 ASP A O 1
ATOM 985 N N . ALA A 1 126 ? 4.228 -2.564 -11.655 1.00 91.75 126 ALA A N 1
ATOM 986 C CA . ALA A 1 126 ? 4.414 -1.127 -11.591 1.00 91.75 126 ALA A CA 1
ATOM 987 C C . ALA A 1 126 ? 4.301 -0.476 -12.979 1.00 91.75 126 ALA A C 1
ATOM 989 O O . ALA A 1 126 ? 3.572 0.506 -13.106 1.00 91.75 126 ALA A O 1
ATOM 990 N N . THR A 1 127 ? 4.916 -1.037 -14.026 1.00 89.06 127 THR A N 1
ATOM 991 C CA . THR A 1 127 ? 4.781 -0.533 -15.406 1.00 89.06 127 THR A CA 1
ATOM 992 C C . THR A 1 127 ? 3.319 -0.505 -15.860 1.00 89.06 127 THR A C 1
ATOM 994 O O . THR A 1 127 ? 2.846 0.531 -16.331 1.00 89.06 127 THR A O 1
ATOM 997 N N . PHE A 1 128 ? 2.544 -1.570 -15.630 1.00 91.00 128 PHE A N 1
ATOM 998 C CA . PHE A 1 128 ? 1.110 -1.577 -15.971 1.00 91.00 128 PHE A CA 1
ATOM 999 C C . PHE A 1 128 ? 0.295 -0.572 -15.152 1.00 91.00 128 PHE A C 1
ATOM 1001 O O . PHE A 1 128 ? -0.622 0.069 -15.673 1.00 91.00 128 PHE A O 1
ATOM 1008 N N . THR A 1 129 ? 0.645 -0.382 -13.880 1.00 93.00 129 THR A N 1
ATOM 1009 C CA . THR A 1 129 ? 0.024 0.655 -13.047 1.00 93.00 129 THR A CA 1
ATOM 1010 C C . THR A 1 129 ? 0.279 2.048 -13.624 1.00 93.00 129 THR A C 1
ATOM 1012 O O . THR A 1 129 ? -0.636 2.871 -13.693 1.00 93.00 129 THR A O 1
ATOM 1015 N N . LEU A 1 130 ? 1.496 2.312 -14.097 1.00 89.38 130 LEU A N 1
ATOM 1016 C CA . LEU A 1 130 ? 1.857 3.591 -14.702 1.00 89.38 130 LEU A CA 1
ATOM 1017 C C . LEU A 1 130 ? 1.185 3.829 -16.040 1.00 89.38 130 LEU A C 1
ATOM 1019 O O . LEU A 1 130 ? 0.718 4.939 -16.270 1.00 89.38 130 LEU A O 1
ATOM 1023 N N . GLN A 1 131 ? 1.076 2.809 -16.890 1.00 89.25 131 GLN A N 1
ATOM 1024 C CA . GLN A 1 131 ? 0.291 2.898 -18.122 1.00 89.25 131 GLN A CA 1
ATOM 1025 C C . GLN A 1 131 ? -1.146 3.350 -17.829 1.00 89.25 131 GLN A C 1
ATOM 1027 O O . GLN A 1 131 ? -1.658 4.256 -18.486 1.00 89.25 131 GLN A O 1
ATOM 1032 N N . ALA A 1 132 ? -1.786 2.770 -16.807 1.00 92.50 132 ALA A N 1
ATOM 1033 C CA . ALA A 1 132 ? -3.141 3.146 -16.408 1.00 92.50 132 ALA A CA 1
ATOM 1034 C C . ALA A 1 132 ? -3.223 4.584 -15.861 1.00 92.50 132 ALA A C 1
ATOM 1036 O O . ALA A 1 132 ? -4.152 5.325 -16.196 1.00 92.50 132 ALA A O 1
ATOM 1037 N N . LEU A 1 133 ? -2.257 5.000 -15.039 1.00 92.62 133 LEU A N 1
ATOM 1038 C CA . LEU A 1 133 ? -2.196 6.356 -14.484 1.00 92.62 133 LEU A CA 1
ATOM 1039 C C . LEU A 1 133 ? -1.945 7.404 -15.580 1.00 92.62 133 LEU A C 1
ATOM 1041 O O . LEU A 1 133 ? -2.718 8.355 -15.712 1.00 92.62 133 LEU A O 1
ATOM 1045 N N . LEU A 1 134 ? -0.940 7.194 -16.430 1.00 90.62 134 LEU A N 1
ATOM 1046 C CA . LEU A 1 134 ? -0.612 8.076 -17.552 1.00 90.62 134 LEU A CA 1
ATOM 1047 C C . LEU A 1 134 ? -1.763 8.173 -18.553 1.00 90.62 134 LEU A C 1
ATOM 1049 O O . LEU A 1 134 ? -2.175 9.277 -18.906 1.00 90.62 134 LEU A O 1
ATOM 1053 N N . GLY A 1 135 ? -2.353 7.035 -18.930 1.00 90.81 135 GLY A N 1
ATOM 1054 C CA . GLY A 1 135 ? -3.506 6.975 -19.833 1.00 90.81 135 GLY A CA 1
ATOM 1055 C C . GLY A 1 135 ? -4.765 7.664 -19.296 1.00 90.81 135 GLY A C 1
ATOM 1056 O O . GLY A 1 135 ? -5.720 7.858 -20.043 1.00 90.81 135 GLY A O 1
ATOM 1057 N N . THR A 1 136 ? -4.780 8.051 -18.016 1.00 93.31 136 THR A N 1
ATOM 1058 C CA . THR A 1 136 ? -5.887 8.776 -17.378 1.00 93.31 136 THR A CA 1
ATOM 1059 C C . THR A 1 136 ? -5.496 10.165 -16.859 1.00 93.31 136 THR A C 1
ATOM 1061 O O . THR A 1 136 ? -6.326 10.843 -16.244 1.00 93.31 136 THR A O 1
ATOM 1064 N N . GLY A 1 137 ? -4.298 10.652 -17.204 1.00 91.44 137 GLY A N 1
ATOM 1065 C CA . GLY A 1 137 ? -3.850 12.030 -16.965 1.00 91.44 137 GLY A CA 1
ATOM 1066 C C . GLY A 1 137 ? -3.016 12.243 -15.698 1.00 91.44 137 GLY A C 1
ATOM 1067 O O . GLY A 1 137 ? -2.817 13.387 -15.297 1.00 91.44 137 GLY A O 1
ATOM 1068 N N . TYR A 1 138 ? -2.528 11.177 -15.060 1.00 91.56 138 TYR A N 1
ATOM 1069 C CA . TYR A 1 138 ? -1.717 11.247 -13.840 1.00 91.56 138 TYR A CA 1
ATOM 1070 C C . TYR A 1 138 ? -0.224 11.100 -14.145 1.00 91.56 138 TYR A C 1
ATOM 1072 O O . TYR A 1 138 ? 0.288 9.992 -14.302 1.00 91.56 138 TYR A O 1
ATOM 1080 N N . THR A 1 139 ? 0.485 12.227 -14.218 1.00 89.31 139 THR A N 1
ATOM 1081 C CA . THR A 1 139 ? 1.925 12.276 -14.528 1.00 89.31 139 THR A CA 1
ATOM 1082 C C . THR A 1 139 ? 2.822 12.329 -13.292 1.00 89.31 139 THR A C 1
ATOM 1084 O O . THR A 1 139 ? 3.967 11.881 -13.355 1.00 89.31 139 THR A O 1
ATOM 1087 N N . ASP A 1 140 ? 2.321 12.845 -12.164 1.00 88.69 140 ASP A N 1
ATOM 1088 C CA . ASP A 1 140 ? 3.103 13.021 -10.929 1.00 88.69 140 ASP A CA 1
ATOM 1089 C C . ASP A 1 140 ? 3.585 11.668 -10.378 1.00 88.69 140 ASP A C 1
ATOM 1091 O O . ASP A 1 140 ? 4.741 11.501 -9.986 1.00 88.69 140 ASP A O 1
ATOM 1095 N N . GLU A 1 141 ? 2.702 10.669 -10.386 1.00 86.75 141 GLU A N 1
ATOM 1096 C CA . GLU A 1 141 ? 2.994 9.304 -9.956 1.00 86.75 141 GLU A CA 1
ATOM 1097 C C . GLU A 1 141 ? 4.034 8.623 -10.854 1.00 86.75 141 GLU A C 1
ATOM 1099 O O . GLU A 1 141 ? 4.929 7.944 -10.351 1.00 86.75 141 GLU A O 1
ATOM 1104 N N . ALA A 1 142 ? 3.956 8.849 -12.169 1.00 79.94 142 ALA A N 1
ATOM 1105 C CA . ALA A 1 142 ? 4.932 8.332 -13.123 1.00 79.94 142 ALA A CA 1
ATOM 1106 C C . ALA A 1 142 ? 6.315 8.956 -12.928 1.00 79.94 142 ALA A C 1
ATOM 1108 O O . ALA A 1 142 ? 7.321 8.246 -12.974 1.00 79.94 142 ALA A O 1
ATOM 1109 N N . ALA A 1 143 ? 6.372 10.257 -12.632 1.00 84.00 143 ALA A N 1
ATOM 1110 C CA . ALA A 1 143 ? 7.615 10.927 -12.271 1.00 84.00 143 ALA A CA 1
ATOM 1111 C C . ALA A 1 143 ? 8.233 10.301 -11.015 1.00 84.00 143 ALA A C 1
ATOM 1113 O O . ALA A 1 143 ? 9.392 9.892 -11.036 1.00 84.00 143 ALA A O 1
ATOM 1114 N N . ALA A 1 144 ? 7.447 10.158 -9.943 1.00 87.25 144 ALA A N 1
ATOM 1115 C CA . ALA A 1 144 ? 7.922 9.592 -8.684 1.00 87.25 144 ALA A CA 1
ATOM 1116 C C . ALA A 1 144 ? 8.432 8.151 -8.840 1.00 87.25 144 ALA A C 1
ATOM 1118 O O . ALA A 1 144 ? 9.492 7.813 -8.308 1.00 87.25 144 ALA A O 1
ATOM 1119 N N . TRP A 1 145 ? 7.717 7.308 -9.592 1.00 85.88 145 TRP A N 1
ATOM 1120 C CA . TRP A 1 145 ? 8.168 5.942 -9.848 1.00 85.88 145 TRP A CA 1
ATOM 1121 C C . TRP A 1 145 ? 9.424 5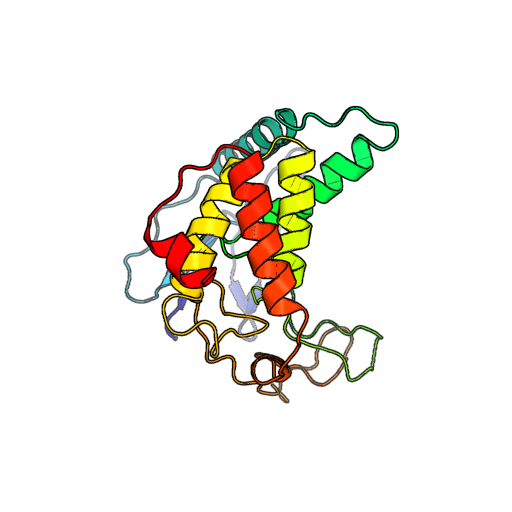.891 -10.714 1.00 85.88 145 TRP A C 1
ATOM 1123 O O . TRP A 1 145 ? 10.311 5.088 -10.447 1.00 85.88 145 TRP A O 1
ATOM 1133 N N . ARG A 1 146 ? 9.556 6.748 -11.728 1.00 80.38 146 ARG A N 1
ATOM 1134 C CA . ARG A 1 146 ? 10.778 6.794 -12.538 1.00 80.38 146 ARG A CA 1
ATOM 1135 C C . ARG A 1 146 ? 11.997 7.106 -11.675 1.00 80.38 146 ARG A C 1
ATOM 1137 O O . ARG A 1 146 ? 13.008 6.415 -11.769 1.00 80.38 146 ARG A O 1
ATOM 1144 N N . GLU A 1 147 ? 11.888 8.112 -10.810 1.00 83.81 147 GLU A N 1
ATOM 1145 C CA . GLU A 1 147 ? 12.952 8.448 -9.861 1.00 83.81 147 GLU A CA 1
ATOM 1146 C C . GLU A 1 147 ? 13.254 7.274 -8.920 1.00 83.81 147 GLU A C 1
ATOM 1148 O O . GLU A 1 147 ? 14.408 7.013 -8.579 1.00 83.81 147 GLU A O 1
ATOM 1153 N N . TRP A 1 148 ? 12.225 6.530 -8.506 1.00 89.12 148 TRP A N 1
ATOM 1154 C CA . TRP A 1 148 ? 12.397 5.288 -7.758 1.00 89.12 148 TRP A CA 1
ATOM 1155 C C . TRP A 1 148 ? 13.159 4.222 -8.551 1.00 89.12 148 TRP A C 1
ATOM 1157 O O . TRP A 1 148 ? 14.115 3.656 -8.022 1.00 89.12 148 TRP A O 1
ATOM 1167 N N . LEU A 1 149 ? 12.777 3.977 -9.805 1.00 84.12 149 LEU A N 1
ATOM 1168 C CA . LEU A 1 149 ? 13.359 2.960 -10.676 1.00 84.12 149 LEU A CA 1
ATOM 1169 C C . LEU A 1 149 ? 14.848 3.222 -10.896 1.00 84.12 149 LEU A C 1
ATOM 1171 O O . LEU A 1 149 ? 15.656 2.317 -10.704 1.00 84.12 149 LEU A O 1
ATOM 1175 N N . VAL A 1 150 ? 15.217 4.460 -11.238 1.00 80.81 150 VAL A N 1
ATOM 1176 C CA . VAL A 1 150 ? 16.623 4.843 -11.442 1.00 80.81 150 VAL A CA 1
ATOM 1177 C C . VAL A 1 150 ? 17.435 4.566 -10.178 1.00 80.81 150 VAL A C 1
ATOM 1179 O O . VAL A 1 150 ? 18.496 3.956 -10.263 1.00 80.81 150 VAL A O 1
ATOM 1182 N N . ARG A 1 151 ? 16.922 4.914 -8.989 1.00 84.38 151 ARG A N 1
ATOM 1183 C CA . ARG A 1 151 ? 17.609 4.622 -7.717 1.00 84.38 151 ARG A CA 1
ATOM 1184 C C . ARG A 1 151 ? 17.681 3.129 -7.390 1.00 84.38 151 ARG A C 1
ATOM 1186 O O . ARG A 1 151 ? 18.693 2.684 -6.859 1.00 84.38 151 ARG A O 1
ATOM 1193 N N . ALA A 1 152 ? 16.623 2.366 -7.664 1.00 84.31 152 ALA A N 1
ATOM 1194 C CA . ALA A 1 152 ? 16.554 0.934 -7.358 1.00 84.31 152 ALA A CA 1
ATOM 1195 C C . ALA A 1 152 ? 17.448 0.094 -8.289 1.00 84.31 152 ALA A C 1
ATOM 1197 O O . ALA A 1 152 ? 18.053 -0.897 -7.863 1.00 84.31 152 ALA A O 1
ATOM 1198 N N . VAL A 1 153 ? 17.540 0.503 -9.558 1.00 78.19 153 VAL A N 1
ATOM 1199 C CA . VAL A 1 153 ? 18.294 -0.186 -10.614 1.00 78.19 153 VAL A CA 1
ATOM 1200 C C . VAL A 1 153 ? 19.727 0.334 -10.739 1.00 78.19 153 VAL A C 1
ATOM 1202 O O . VAL A 1 153 ? 20.554 -0.403 -11.265 1.00 78.19 153 VAL A O 1
ATOM 1205 N N . ALA A 1 154 ? 20.045 1.526 -10.209 1.00 67.94 154 ALA A N 1
ATOM 1206 C CA . ALA A 1 154 ? 21.378 2.136 -10.247 1.00 67.94 154 ALA A CA 1
ATOM 1207 C C . ALA A 1 154 ? 22.504 1.094 -10.097 1.00 67.94 154 ALA A C 1
ATOM 1209 O O . ALA A 1 154 ? 22.617 0.420 -9.066 1.00 67.94 154 ALA A O 1
ATOM 1210 N N . GLY A 1 155 ? 23.308 0.944 -11.154 1.00 67.88 155 GLY A N 1
ATOM 1211 C CA . GLY A 1 155 ? 24.306 -0.116 -11.286 1.00 67.88 155 GLY A CA 1
ATOM 1212 C C . GLY A 1 155 ? 24.275 -0.778 -12.665 1.00 67.88 155 GLY A C 1
ATOM 1213 O O . GLY A 1 155 ? 23.988 -0.127 -13.664 1.00 67.88 155 GLY A O 1
ATOM 1214 N N . ASP A 1 156 ? 24.607 -2.067 -12.709 1.00 72.00 156 ASP A N 1
ATOM 1215 C CA . ASP A 1 156 ? 24.683 -2.870 -13.932 1.00 72.00 156 ASP A CA 1
ATOM 1216 C C . ASP A 1 156 ? 23.280 -3.357 -14.371 1.00 72.00 156 ASP A C 1
ATOM 1218 O O . ASP A 1 156 ? 22.625 -4.070 -13.601 1.00 72.00 156 ASP A O 1
ATOM 1222 N N . PRO A 1 157 ? 22.809 -3.036 -15.596 1.00 69.94 157 PRO A N 1
ATOM 1223 C CA . PRO A 1 157 ? 21.554 -3.560 -16.150 1.00 69.94 157 PRO A CA 1
ATOM 1224 C C . PRO A 1 157 ? 21.462 -5.095 -16.182 1.00 69.94 157 PRO A C 1
ATOM 1226 O O . PRO A 1 157 ? 20.359 -5.647 -16.228 1.00 69.94 157 PRO A O 1
ATOM 1229 N N . ALA A 1 158 ? 22.589 -5.812 -16.137 1.00 75.81 158 ALA A N 1
ATOM 1230 C CA . ALA A 1 158 ? 22.614 -7.269 -16.011 1.00 75.81 158 ALA A CA 1
ATOM 1231 C C . ALA A 1 158 ? 22.180 -7.766 -14.619 1.00 75.81 158 ALA A C 1
ATOM 1233 O O . ALA A 1 158 ? 21.813 -8.931 -14.464 1.00 75.81 158 ALA A O 1
ATOM 1234 N N . GLU A 1 159 ? 22.188 -6.902 -13.601 1.00 79.25 159 GLU A N 1
ATOM 1235 C CA . GLU A 1 159 ? 21.772 -7.226 -12.231 1.00 79.25 159 GLU A CA 1
ATOM 1236 C C . GLU A 1 159 ? 20.309 -6.881 -11.930 1.00 79.25 159 GLU A C 1
ATOM 1238 O O . GLU A 1 159 ? 19.872 -6.948 -10.771 1.00 79.25 159 GLU A O 1
ATOM 1243 N N . LEU A 1 160 ? 19.551 -6.508 -12.959 1.00 86.31 160 LEU A N 1
ATOM 1244 C CA . LEU A 1 160 ? 18.155 -6.128 -12.835 1.00 86.31 160 LEU A CA 1
ATOM 1245 C C . LEU A 1 160 ? 17.326 -7.294 -12.270 1.00 86.31 160 LEU A C 1
ATOM 1247 O O . LEU A 1 160 ? 17.464 -8.453 -12.664 1.00 86.31 160 LEU A O 1
ATOM 1251 N N . ARG A 1 161 ? 16.493 -6.989 -11.273 1.00 89.31 161 ARG A N 1
ATOM 1252 C CA . ARG A 1 161 ? 15.648 -7.952 -10.557 1.00 89.31 161 ARG A CA 1
ATOM 1253 C C . ARG A 1 161 ? 14.201 -7.747 -10.952 1.00 89.31 161 ARG A C 1
ATOM 1255 O O . ARG A 1 161 ? 13.784 -6.640 -11.255 1.00 89.31 161 ARG A O 1
ATOM 1262 N N . ILE A 1 162 ? 13.410 -8.807 -10.868 1.00 92.31 162 ILE A N 1
ATOM 1263 C CA . ILE A 1 162 ? 11.980 -8.725 -11.181 1.00 92.31 162 ILE A CA 1
ATOM 1264 C C . ILE A 1 162 ? 11.187 -7.916 -10.148 1.00 92.31 162 ILE A C 1
ATOM 1266 O O . ILE A 1 162 ? 10.129 -7.374 -10.462 1.00 92.31 162 ILE A O 1
ATOM 1270 N N . MET A 1 163 ? 11.697 -7.830 -8.915 1.00 93.81 163 MET A N 1
ATOM 1271 C CA . MET A 1 163 ? 11.063 -7.085 -7.837 1.00 93.81 163 MET A CA 1
ATOM 1272 C C . MET A 1 163 ? 12.084 -6.524 -6.844 1.00 93.81 163 MET A C 1
ATOM 1274 O O . MET A 1 163 ? 13.177 -7.073 -6.680 1.00 93.81 163 MET A O 1
ATOM 1278 N N . TYR A 1 164 ? 11.669 -5.481 -6.129 1.00 94.44 164 TYR A N 1
ATOM 1279 C CA . TYR A 1 164 ? 12.455 -4.782 -5.116 1.00 94.44 164 TYR A CA 1
ATOM 1280 C C . TYR A 1 164 ? 11.585 -4.427 -3.903 1.00 94.44 164 TYR A C 1
ATOM 1282 O O . TYR A 1 164 ? 10.355 -4.365 -3.984 1.00 94.44 164 TYR A O 1
ATOM 1290 N N . GLY A 1 165 ? 12.217 -4.146 -2.766 1.00 95.19 165 GLY A N 1
ATOM 1291 C CA . GLY A 1 165 ? 11.558 -3.462 -1.658 1.00 95.19 165 GLY A CA 1
ATOM 1292 C C . GLY A 1 165 ? 11.130 -2.048 -2.052 1.00 95.19 165 GLY A C 1
ATOM 1293 O O . GLY A 1 165 ? 11.648 -1.467 -3.003 1.00 95.19 165 GLY A O 1
ATOM 1294 N N . LEU A 1 166 ? 10.195 -1.465 -1.303 1.00 93.56 166 LEU A N 1
ATOM 1295 C CA . LEU A 1 166 ? 9.684 -0.113 -1.568 1.00 93.56 166 LEU A CA 1
ATOM 1296 C C . LEU A 1 166 ? 10.765 0.978 -1.510 1.00 93.56 166 LEU A C 1
ATOM 1298 O O . LEU A 1 166 ? 10.618 2.036 -2.111 1.00 93.56 166 LEU A O 1
ATOM 1302 N N . ASP A 1 167 ? 11.870 0.722 -0.826 1.00 90.75 167 ASP A N 1
ATOM 1303 C CA . ASP A 1 167 ? 13.061 1.569 -0.751 1.00 90.75 167 ASP A CA 1
ATOM 1304 C C . ASP A 1 167 ? 14.129 1.242 -1.815 1.00 90.75 167 ASP A C 1
ATOM 1306 O O . ASP A 1 167 ? 15.187 1.864 -1.823 1.00 90.75 167 ASP A O 1
ATOM 1310 N N . GLY A 1 168 ? 13.868 0.279 -2.705 1.00 90.50 168 GLY A N 1
ATOM 1311 C CA . GLY A 1 168 ? 14.831 -0.242 -3.679 1.00 90.50 168 GLY A CA 1
ATOM 1312 C C . GLY A 1 168 ? 15.690 -1.400 -3.151 1.00 90.50 168 GLY A C 1
ATOM 1313 O O . GLY A 1 168 ? 16.592 -1.864 -3.849 1.00 90.50 168 GLY A O 1
ATOM 1314 N N . SER A 1 169 ? 15.439 -1.903 -1.935 1.00 91.19 169 SER A N 1
ATOM 1315 C CA . SER A 1 169 ? 16.202 -3.025 -1.376 1.00 91.19 169 SER A CA 1
ATOM 1316 C C . SER A 1 169 ? 16.069 -4.306 -2.211 1.00 91.19 169 SER A C 1
ATOM 1318 O O . SER A 1 169 ? 14.984 -4.714 -2.621 1.00 91.19 169 SER A O 1
ATOM 1320 N N . ARG A 1 170 ? 17.202 -4.980 -2.451 1.00 90.12 170 ARG A N 1
ATOM 1321 C CA . ARG A 1 170 ? 17.277 -6.214 -3.263 1.00 90.12 170 ARG A CA 1
ATOM 1322 C C . ARG A 1 170 ? 17.113 -7.500 -2.446 1.00 90.12 170 ARG A C 1
ATOM 1324 O O . ARG A 1 170 ? 16.865 -8.570 -2.994 1.00 90.12 170 ARG A O 1
ATOM 1331 N N . ARG A 1 171 ? 17.324 -7.431 -1.129 1.00 90.38 171 ARG A N 1
ATOM 1332 C CA . ARG A 1 171 ? 17.351 -8.604 -0.246 1.00 90.38 171 ARG A CA 1
ATOM 1333 C C . ARG A 1 171 ? 15.967 -8.836 0.354 1.00 90.38 171 ARG A C 1
ATOM 1335 O O . ARG A 1 171 ? 15.632 -8.218 1.358 1.00 90.38 171 ARG A O 1
ATOM 1342 N N . LEU A 1 172 ? 15.213 -9.763 -0.232 1.00 94.62 172 LEU A N 1
ATOM 1343 C CA . LEU A 1 172 ? 13.829 -10.076 0.149 1.00 94.62 172 LEU A CA 1
ATOM 1344 C C . LEU A 1 172 ? 13.700 -11.540 0.620 1.00 94.62 172 LEU A C 1
ATOM 1346 O O . LEU A 1 172 ? 13.072 -12.351 -0.060 1.00 94.62 172 LEU A O 1
ATOM 1350 N N . PRO A 1 173 ? 14.356 -11.926 1.733 1.00 94.94 173 PRO A N 1
ATOM 1351 C CA . PRO A 1 173 ? 14.425 -13.319 2.152 1.00 94.94 173 PRO A CA 1
ATOM 1352 C C . PRO A 1 173 ? 13.037 -13.818 2.540 1.00 94.94 173 PRO A C 1
ATOM 1354 O O . PRO A 1 173 ? 12.362 -13.191 3.354 1.00 94.94 173 PRO A O 1
ATOM 1357 N N . GLU A 1 174 ? 12.637 -14.950 1.971 1.00 96.06 174 GLU A N 1
ATOM 1358 C CA . GLU A 1 174 ? 11.385 -15.596 2.336 1.00 96.06 174 GLU A CA 1
ATOM 1359 C C . GLU A 1 174 ? 11.528 -16.360 3.655 1.00 96.06 174 GLU A C 1
ATOM 1361 O O . GLU A 1 174 ? 12.516 -17.064 3.881 1.00 96.06 174 GLU A O 1
ATOM 1366 N N . GLN A 1 175 ? 10.537 -16.214 4.529 1.00 96.75 175 GLN A N 1
ATOM 1367 C CA . GLN A 1 175 ? 10.458 -16.906 5.805 1.00 96.75 175 GLN A CA 1
ATOM 1368 C C . GLN A 1 175 ? 9.010 -17.270 6.119 1.00 96.75 175 GLN A C 1
ATOM 1370 O O . GLN A 1 175 ? 8.129 -16.413 6.082 1.00 96.75 175 GLN A O 1
ATOM 1375 N N . GLU A 1 176 ? 8.781 -18.522 6.511 1.00 97.31 176 GLU A N 1
ATOM 1376 C CA . GLU A 1 176 ? 7.505 -18.959 7.074 1.00 97.31 176 GLU A CA 1
ATOM 1377 C C . GLU A 1 176 ? 7.398 -18.613 8.567 1.00 97.31 176 GLU A C 1
ATOM 1379 O O . GLU A 1 176 ? 8.374 -18.682 9.319 1.00 97.31 176 GLU A O 1
ATOM 1384 N N . LEU A 1 177 ? 6.189 -18.265 9.002 1.00 97.06 177 LEU A N 1
ATOM 1385 C CA . LEU A 1 177 ? 5.834 -17.875 10.364 1.00 97.06 177 LEU A CA 1
ATOM 1386 C C . LEU A 1 177 ? 4.868 -18.924 10.952 1.00 97.06 177 LEU A C 1
ATOM 1388 O O . LEU A 1 177 ? 3.660 -18.689 11.007 1.00 97.06 177 LEU A O 1
ATOM 1392 N N . PRO A 1 178 ? 5.362 -20.103 11.388 1.00 96.25 178 PRO A N 1
ATOM 1393 C CA . PRO A 1 178 ? 4.521 -21.257 11.739 1.00 96.25 178 PRO A CA 1
ATOM 1394 C C . PRO A 1 178 ? 3.646 -21.055 12.984 1.00 96.25 178 PRO A C 1
ATOM 1396 O O . PRO A 1 178 ? 2.758 -21.863 13.250 1.00 96.25 178 PRO A O 1
ATOM 1399 N N . TRP A 1 179 ? 3.900 -20.002 13.763 1.00 95.38 179 TRP A N 1
ATOM 1400 C CA . TRP A 1 179 ? 3.113 -19.646 14.946 1.00 95.38 179 TRP A CA 1
ATOM 1401 C C . TRP A 1 179 ? 1.853 -18.833 14.621 1.00 95.38 179 TRP A C 1
ATOM 1403 O O . TRP A 1 179 ? 1.038 -18.611 15.513 1.00 95.38 179 TRP A O 1
ATOM 1413 N N . LEU A 1 180 ? 1.684 -18.370 13.379 1.00 95.69 180 LEU A N 1
ATOM 1414 C CA . LEU A 1 180 ? 0.472 -17.686 12.935 1.00 95.69 180 LEU A CA 1
ATOM 1415 C C . LEU A 1 180 ? -0.483 -18.697 12.293 1.00 95.69 180 LEU A C 1
ATOM 1417 O O . LEU A 1 180 ? -0.072 -19.522 11.478 1.00 95.69 180 LEU A O 1
ATOM 1421 N N . SER A 1 181 ? -1.766 -18.629 12.653 1.00 94.38 181 SER A N 1
ATOM 1422 C CA . SER A 1 181 ? -2.800 -19.502 12.081 1.00 94.38 181 SER A CA 1
ATOM 1423 C C . SER A 1 181 ? -3.010 -19.254 10.587 1.00 94.38 181 SER A C 1
ATOM 1425 O O . SER A 1 181 ? -3.253 -20.208 9.853 1.00 94.38 181 SER A O 1
ATOM 1427 N N . GLY A 1 182 ? -2.834 -18.004 10.150 1.00 95.19 182 GLY A N 1
ATOM 1428 C CA . GLY A 1 182 ? -3.140 -17.552 8.796 1.00 95.19 182 GLY A CA 1
ATOM 1429 C C . GLY A 1 182 ? -4.591 -17.107 8.649 1.00 95.19 182 GLY A C 1
ATOM 1430 O O . GLY A 1 182 ? -5.409 -17.283 9.552 1.00 95.19 182 GLY A O 1
ATOM 1431 N N . TYR A 1 183 ? -4.900 -16.473 7.519 1.00 94.81 183 TYR A N 1
ATOM 1432 C CA . TYR A 1 183 ? -6.264 -16.052 7.208 1.00 94.81 183 TYR A CA 1
ATOM 1433 C C . TYR A 1 183 ? -7.140 -17.284 6.964 1.00 94.81 183 TYR A C 1
ATOM 1435 O O . TYR A 1 183 ? -6.778 -18.117 6.131 1.00 94.81 183 TYR A O 1
ATOM 1443 N N . GLU A 1 184 ? -8.260 -17.409 7.687 1.00 95.38 184 GLU A N 1
ATOM 1444 C CA . GLU A 1 184 ? -9.152 -18.582 7.609 1.00 95.38 184 GLU A CA 1
ATOM 1445 C C . GLU A 1 184 ? -8.366 -19.907 7.743 1.00 95.38 184 GLU A C 1
ATOM 1447 O O . GLU A 1 184 ? -8.507 -20.821 6.930 1.00 95.38 184 GLU A O 1
ATOM 1452 N N . ASP A 1 185 ? -7.430 -19.955 8.702 1.00 94.56 185 ASP A N 1
ATOM 1453 C CA . ASP A 1 185 ? -6.516 -21.080 8.971 1.00 94.56 185 ASP A CA 1
ATOM 1454 C C . ASP A 1 185 ? -5.649 -21.536 7.775 1.00 94.56 185 ASP A C 1
ATOM 1456 O O . ASP A 1 185 ? -5.074 -22.631 7.770 1.00 94.56 185 ASP A O 1
ATOM 1460 N N . SER A 1 186 ? -5.509 -20.687 6.753 1.00 95.81 186 SER A N 1
ATOM 1461 C CA . SER A 1 186 ? -4.732 -20.994 5.551 1.00 95.81 186 SER A CA 1
ATOM 1462 C C . SER A 1 186 ? -3.233 -20.855 5.807 1.00 95.81 186 SER A C 1
ATOM 1464 O O . SER A 1 186 ? -2.728 -19.782 6.142 1.00 95.81 186 SER A O 1
ATOM 1466 N N . ARG A 1 187 ? -2.502 -21.954 5.599 1.00 95.12 187 ARG A N 1
ATOM 1467 C CA . ARG A 1 187 ? -1.059 -22.065 5.844 1.00 95.12 187 ARG A CA 1
ATOM 1468 C C . ARG A 1 187 ? -0.283 -22.417 4.570 1.00 95.12 187 ARG A C 1
ATOM 1470 O O . ARG A 1 187 ? -0.818 -23.096 3.698 1.00 95.12 187 ARG A O 1
ATOM 1477 N N . PRO A 1 188 ? 0.996 -22.019 4.478 1.00 95.81 188 PRO A N 1
ATOM 1478 C CA . PRO A 1 188 ? 1.764 -21.305 5.500 1.00 95.81 188 PRO A CA 1
ATOM 1479 C C . PRO A 1 188 ? 1.504 -19.796 5.466 1.00 95.81 188 PRO A C 1
ATOM 1481 O O . PRO A 1 188 ? 1.071 -19.250 4.453 1.00 95.81 188 PRO A O 1
ATOM 1484 N N . VAL A 1 189 ? 1.799 -19.133 6.580 1.00 97.19 189 VAL A N 1
ATOM 1485 C CA . VAL A 1 189 ? 2.008 -17.683 6.615 1.00 97.19 189 VAL A CA 1
ATOM 1486 C C . VAL A 1 189 ? 3.481 -17.444 6.322 1.00 97.19 189 VAL A C 1
ATOM 1488 O O . VAL A 1 189 ? 4.330 -18.063 6.960 1.00 97.19 189 VAL A O 1
ATOM 1491 N N . ARG A 1 190 ? 3.799 -16.578 5.366 1.00 95.81 190 ARG A N 1
ATOM 1492 C CA . ARG A 1 190 ? 5.163 -16.237 4.965 1.00 95.81 190 ARG A CA 1
ATOM 1493 C C . ARG A 1 190 ? 5.330 -14.745 4.693 1.00 95.81 190 ARG A C 1
ATOM 1495 O O . ARG A 1 190 ? 4.422 -14.064 4.230 1.00 95.81 190 ARG A O 1
ATOM 1502 N N . ILE A 1 191 ? 6.524 -14.249 4.969 1.00 96.88 191 ILE A N 1
ATOM 1503 C CA . ILE A 1 191 ? 6.978 -12.903 4.609 1.00 96.88 191 ILE A CA 1
ATOM 1504 C C . ILE A 1 191 ? 8.190 -13.022 3.697 1.00 96.88 191 ILE A C 1
ATOM 1506 O O . ILE A 1 191 ? 8.853 -14.059 3.708 1.00 96.88 191 ILE A O 1
ATOM 1510 N N . GLY A 1 192 ? 8.505 -11.977 2.935 1.00 96.00 192 GLY A N 1
ATOM 1511 C CA . GLY A 1 192 ? 9.515 -12.113 1.885 1.00 96.00 192 GLY A CA 1
ATOM 1512 C C . GLY A 1 192 ? 8.954 -12.784 0.642 1.00 96.00 192 GLY A C 1
ATOM 1513 O O . GLY A 1 192 ? 7.793 -13.189 0.597 1.00 96.00 192 GLY A O 1
ATOM 1514 N N . ASN A 1 193 ? 9.778 -12.874 -0.396 1.00 95.62 193 ASN A N 1
ATOM 1515 C CA . ASN A 1 193 ? 9.338 -13.474 -1.644 1.00 95.62 193 ASN A CA 1
ATOM 1516 C C . ASN A 1 193 ? 10.520 -14.117 -2.368 1.00 95.62 193 ASN A C 1
ATOM 1518 O O . ASN A 1 193 ? 11.411 -13.432 -2.880 1.00 95.62 193 ASN A O 1
ATOM 1522 N N . ALA A 1 194 ? 10.524 -15.450 -2.423 1.00 93.12 194 ALA A N 1
ATOM 1523 C CA . ALA A 1 194 ? 11.604 -16.214 -3.039 1.00 93.12 194 ALA A CA 1
ATOM 1524 C C . ALA A 1 194 ? 11.750 -15.943 -4.546 1.00 93.12 194 ALA A C 1
ATOM 1526 O O . ALA A 1 194 ? 12.826 -16.168 -5.109 1.00 93.12 194 ALA A O 1
ATOM 1527 N N . ALA A 1 195 ? 10.718 -15.402 -5.207 1.00 91.75 195 ALA A N 1
ATOM 1528 C CA . ALA A 1 195 ? 10.822 -15.030 -6.610 1.00 91.75 195 ALA A CA 1
ATOM 1529 C C . ALA A 1 195 ? 11.815 -13.877 -6.849 1.00 91.75 195 ALA A C 1
ATOM 1531 O O . ALA A 1 195 ? 12.252 -13.694 -7.978 1.00 91.75 195 ALA A O 1
ATOM 1532 N N . ALA A 1 196 ? 12.300 -13.177 -5.814 1.00 88.62 196 ALA A N 1
ATOM 1533 C CA . ALA A 1 196 ? 13.353 -12.162 -5.962 1.00 88.62 196 ALA A CA 1
ATOM 1534 C C . ALA A 1 196 ? 14.661 -12.725 -6.565 1.00 88.62 196 ALA A C 1
ATOM 1536 O O . ALA A 1 196 ? 15.472 -11.985 -7.128 1.00 88.62 196 ALA A O 1
ATOM 1537 N N . GLY A 1 197 ? 14.874 -14.043 -6.461 1.00 85.38 197 GLY A N 1
ATOM 1538 C CA . GLY A 1 197 ? 15.989 -14.752 -7.092 1.00 85.38 197 GLY A CA 1
AT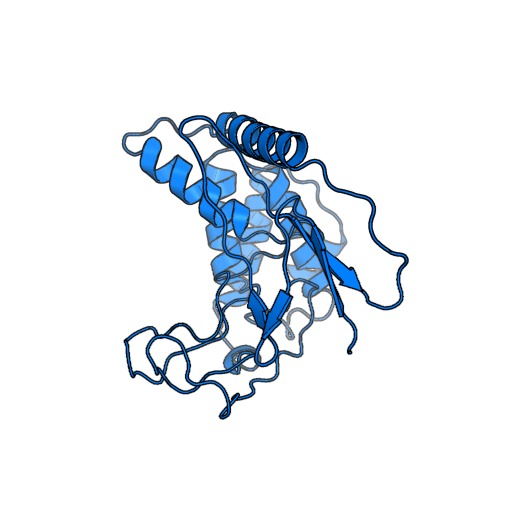OM 1539 C C . GLY A 1 197 ? 15.718 -15.256 -8.513 1.00 85.38 197 GLY A C 1
ATOM 1540 O O . GLY A 1 197 ? 16.635 -15.788 -9.134 1.00 85.38 197 GLY A O 1
ATOM 1541 N N . GLN A 1 198 ? 14.492 -15.132 -9.027 1.00 90.31 198 GLN A N 1
ATOM 1542 C CA . GLN A 1 198 ? 14.137 -15.621 -10.357 1.00 90.31 198 GLN A CA 1
ATOM 1543 C C . GLN A 1 198 ? 14.648 -14.687 -11.454 1.00 90.31 198 GLN A C 1
ATOM 1545 O O . GLN A 1 198 ? 14.713 -13.469 -11.298 1.00 90.31 198 GLN A O 1
ATOM 1550 N N . PHE A 1 199 ? 14.966 -15.295 -12.592 1.00 87.38 199 PHE A N 1
ATOM 1551 C CA . PHE A 1 199 ? 15.329 -14.608 -13.820 1.00 87.38 199 PHE A CA 1
ATOM 1552 C C . PHE A 1 199 ? 14.129 -14.629 -14.769 1.00 87.38 199 PHE A C 1
ATOM 1554 O O . PHE A 1 199 ? 13.658 -15.710 -15.126 1.00 87.38 199 PHE A O 1
ATOM 1561 N N . GLN A 1 200 ? 13.628 -13.458 -15.167 1.00 88.19 200 GLN A N 1
ATOM 1562 C CA . GLN A 1 200 ? 12.519 -13.340 -16.116 1.00 88.19 200 GLN A CA 1
ATOM 1563 C C . GLN A 1 200 ? 12.854 -12.304 -17.193 1.00 88.19 200 GLN A C 1
ATOM 1565 O O . GLN A 1 200 ? 13.150 -11.163 -16.866 1.00 88.19 200 GLN A O 1
ATOM 1570 N N . LEU A 1 201 ? 12.838 -12.715 -18.468 1.00 89.50 201 LEU A N 1
ATOM 1571 C CA . LEU A 1 201 ? 13.305 -11.926 -19.624 1.00 89.50 201 LEU A CA 1
ATOM 1572 C C . LEU A 1 201 ? 12.433 -10.716 -19.980 1.00 89.50 201 LEU A C 1
ATOM 1574 O O . LEU A 1 201 ? 12.884 -9.826 -20.695 1.00 89.50 201 LEU A O 1
ATOM 1578 N N . ASP A 1 202 ? 11.194 -10.674 -19.511 1.00 88.25 202 ASP A N 1
ATOM 1579 C CA . ASP A 1 202 ? 10.285 -9.552 -19.745 1.00 88.25 202 ASP A CA 1
ATOM 1580 C C . ASP A 1 202 ? 10.716 -8.285 -19.004 1.00 88.25 202 ASP A C 1
ATOM 1582 O O . ASP A 1 202 ? 10.430 -7.191 -19.477 1.00 88.25 202 ASP A O 1
ATOM 1586 N N . VAL A 1 203 ? 11.458 -8.408 -17.898 1.00 86.81 203 VAL A N 1
ATOM 1587 C CA . VAL A 1 203 ? 11.748 -7.272 -17.016 1.00 86.81 203 VAL A CA 1
ATOM 1588 C C . VAL A 1 203 ? 12.495 -6.133 -17.724 1.00 86.81 203 VAL A C 1
ATOM 1590 O O . VAL A 1 203 ? 12.241 -4.963 -17.452 1.00 86.81 203 VAL A O 1
ATOM 1593 N N . TRP A 1 204 ? 13.365 -6.455 -18.686 1.00 86.75 204 TRP A N 1
ATOM 1594 C CA . TRP A 1 204 ? 14.049 -5.456 -19.511 1.00 86.75 204 TRP A CA 1
ATOM 1595 C C . TRP A 1 204 ? 13.062 -4.696 -20.398 1.00 86.75 204 TRP A C 1
ATOM 1597 O O . TRP A 1 204 ? 13.156 -3.478 -20.520 1.00 86.75 204 TRP A O 1
ATOM 1607 N N . GLY A 1 205 ? 12.093 -5.405 -20.981 1.00 88.06 205 GLY A N 1
ATOM 1608 C CA . GLY A 1 205 ? 11.019 -4.801 -21.765 1.00 88.06 205 GLY A CA 1
ATOM 1609 C C . GLY A 1 205 ? 10.152 -3.877 -20.916 1.00 88.06 205 GLY A C 1
ATOM 1610 O O . GLY A 1 205 ? 9.926 -2.741 -21.312 1.00 88.06 205 GLY A O 1
ATOM 1611 N N . GLU A 1 206 ? 9.754 -4.320 -19.723 1.00 84.94 206 GLU A N 1
ATOM 1612 C CA . GLU A 1 206 ? 8.923 -3.532 -18.799 1.00 84.94 206 GLU A CA 1
ATOM 1613 C C . GLU A 1 206 ? 9.616 -2.243 -18.337 1.00 84.94 206 GLU A C 1
ATOM 1615 O O . GLU A 1 206 ? 8.981 -1.196 -18.200 1.00 84.94 206 GLU A O 1
ATOM 1620 N N . VAL A 1 207 ? 10.934 -2.295 -18.124 1.00 82.06 207 VAL A N 1
ATOM 1621 C CA . VAL A 1 207 ? 11.743 -1.122 -17.766 1.00 82.06 207 VAL A CA 1
ATOM 1622 C C . VAL A 1 207 ? 11.871 -0.156 -18.936 1.00 82.06 207 VAL A C 1
ATOM 1624 O O . VAL A 1 207 ? 11.689 1.050 -18.761 1.00 82.06 207 VAL A O 1
ATOM 1627 N N . LEU A 1 208 ? 12.169 -0.667 -20.132 1.00 85.19 208 LEU A N 1
ATOM 1628 C CA . LEU A 1 208 ? 12.252 0.160 -21.335 1.00 85.19 208 LEU A CA 1
ATOM 1629 C C . LEU A 1 208 ? 10.909 0.824 -21.650 1.00 85.19 208 LEU A C 1
ATOM 1631 O O . LEU A 1 208 ? 10.893 2.012 -21.972 1.00 85.19 208 LEU A O 1
ATOM 1635 N N . ASP A 1 209 ? 9.806 0.093 -21.501 1.00 82.62 209 ASP A N 1
ATOM 1636 C CA . ASP A 1 209 ? 8.452 0.601 -21.707 1.00 82.62 209 ASP A CA 1
ATOM 1637 C C . ASP A 1 209 ? 8.092 1.683 -20.681 1.00 82.62 209 ASP A C 1
ATOM 1639 O O . ASP A 1 209 ? 7.721 2.793 -21.059 1.00 82.62 209 ASP A O 1
ATOM 1643 N N . GLY A 1 210 ? 8.330 1.440 -19.387 1.00 76.81 210 GLY A N 1
ATOM 1644 C CA . GLY A 1 210 ? 8.103 2.443 -18.340 1.00 76.81 210 GLY A CA 1
ATOM 1645 C C . GLY A 1 210 ? 8.896 3.738 -18.566 1.00 76.81 210 GLY A C 1
ATOM 1646 O O . GLY A 1 210 ? 8.364 4.843 -18.420 1.00 76.81 210 GLY A O 1
ATOM 1647 N N . LEU A 1 211 ? 10.162 3.629 -18.985 1.00 79.56 211 LEU A N 1
ATOM 1648 C CA . LEU A 1 211 ? 10.986 4.793 -19.325 1.00 79.56 211 LEU A CA 1
ATOM 1649 C C . LEU A 1 211 ? 10.518 5.493 -20.611 1.00 79.56 211 LEU A C 1
ATOM 1651 O O . LEU A 1 211 ? 10.605 6.720 -20.702 1.00 79.56 211 LEU A O 1
ATOM 1655 N N . HIS A 1 212 ? 10.037 4.745 -21.606 1.00 82.38 212 HIS A N 1
ATOM 1656 C CA . HIS A 1 212 ? 9.476 5.298 -22.837 1.00 82.38 212 HIS A CA 1
ATOM 1657 C C . HIS A 1 212 ? 8.190 6.085 -22.564 1.00 82.38 212 HIS A C 1
ATOM 1659 O O . HIS A 1 212 ? 8.105 7.252 -22.947 1.00 82.38 212 HIS A O 1
ATOM 1665 N N . LEU A 1 213 ? 7.254 5.506 -21.814 1.00 76.38 213 LEU A N 1
ATOM 1666 C CA . LEU A 1 213 ? 6.006 6.155 -21.408 1.00 76.38 213 LEU A CA 1
ATOM 1667 C C . LEU A 1 213 ? 6.259 7.442 -20.622 1.00 76.38 213 LEU A C 1
ATOM 1669 O O . LEU A 1 213 ? 5.611 8.461 -20.857 1.00 76.38 213 LEU A O 1
ATOM 1673 N N . GLY A 1 214 ? 7.255 7.433 -19.731 1.00 75.62 214 GLY A N 1
ATOM 1674 C CA . GLY A 1 214 ? 7.667 8.638 -19.018 1.00 75.62 214 GLY A CA 1
ATOM 1675 C C . GLY A 1 214 ? 8.131 9.764 -19.952 1.00 75.62 214 GLY A C 1
ATOM 1676 O O . GLY A 1 214 ? 7.845 10.933 -19.694 1.00 75.62 214 GLY A O 1
ATOM 1677 N N . ARG A 1 215 ? 8.804 9.431 -21.061 1.00 79.31 215 ARG A N 1
ATOM 1678 C CA . ARG A 1 215 ? 9.218 10.416 -22.079 1.00 79.31 215 ARG A CA 1
ATOM 1679 C C . ARG A 1 215 ? 8.039 10.958 -22.865 1.00 79.31 215 ARG A C 1
ATOM 1681 O O . ARG A 1 215 ? 7.969 12.167 -23.062 1.00 79.31 215 ARG A O 1
ATOM 1688 N N . GLU A 1 216 ? 7.128 10.092 -23.301 1.00 79.25 216 GLU A N 1
ATOM 1689 C CA . GLU A 1 216 ? 5.921 10.521 -24.018 1.00 79.25 216 GLU A CA 1
ATOM 1690 C C . GLU A 1 216 ? 5.046 11.440 -23.156 1.00 79.25 216 GLU A C 1
ATOM 1692 O O . GLU A 1 216 ? 4.455 12.392 -23.661 1.00 79.25 216 GLU A O 1
ATOM 1697 N N . ALA A 1 217 ? 5.050 11.225 -21.839 1.00 73.25 217 ALA A N 1
ATOM 1698 C CA . ALA A 1 217 ? 4.385 12.075 -20.858 1.00 73.25 217 ALA A CA 1
ATOM 1699 C C . ALA A 1 217 ? 5.126 13.394 -20.539 1.00 73.25 217 ALA A C 1
ATOM 1701 O O . ALA A 1 217 ? 4.661 14.170 -19.706 1.00 73.25 217 ALA A O 1
ATOM 1702 N N . GLY A 1 218 ? 6.272 13.667 -21.176 1.00 76.12 218 GLY A N 1
ATOM 1703 C CA . GLY A 1 218 ? 7.020 14.920 -21.026 1.00 76.12 218 GLY A CA 1
ATOM 1704 C C . GLY A 1 218 ? 7.927 15.004 -19.793 1.00 76.12 218 GLY A C 1
ATOM 1705 O O . GLY A 1 218 ? 8.354 16.100 -19.428 1.00 76.12 218 GLY A O 1
ATOM 1706 N N . LEU A 1 219 ? 8.249 13.881 -19.140 1.00 72.94 219 LEU A N 1
ATOM 1707 C CA . LEU A 1 219 ? 9.153 13.876 -17.989 1.00 72.94 219 LEU A CA 1
ATOM 1708 C C . LEU A 1 219 ? 10.613 14.077 -18.443 1.00 72.94 219 LEU A C 1
ATOM 1710 O O . LEU A 1 219 ? 11.136 13.312 -19.253 1.00 72.94 219 LEU A O 1
ATOM 1714 N N . ALA A 1 220 ? 11.290 15.093 -17.896 1.00 63.03 220 ALA A N 1
ATOM 1715 C CA . ALA A 1 220 ? 12.642 15.497 -18.302 1.00 63.03 220 ALA A CA 1
ATOM 1716 C C . ALA A 1 220 ? 13.685 14.381 -18.124 1.00 63.03 220 ALA A C 1
ATOM 1718 O O . ALA A 1 220 ? 13.679 13.695 -17.105 1.00 63.03 220 ALA A O 1
ATOM 1719 N N . LEU A 1 221 ? 14.588 14.218 -19.093 1.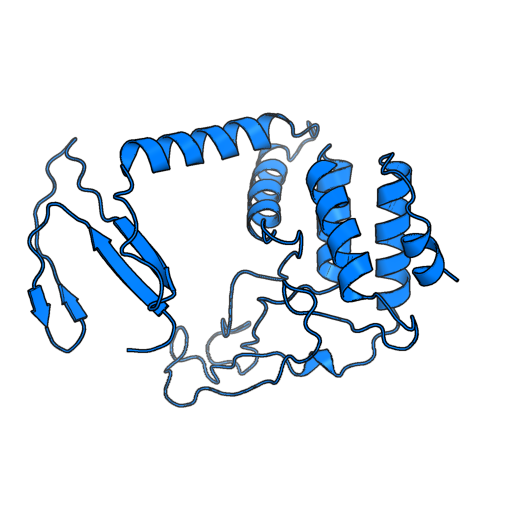00 55.97 221 LEU A N 1
ATOM 1720 C CA . LEU A 1 221 ? 15.677 13.241 -19.030 1.00 55.97 221 LEU A CA 1
ATOM 1721 C C . LEU A 1 221 ? 16.745 13.705 -18.034 1.00 55.97 221 LEU A C 1
ATOM 1723 O O . LEU A 1 221 ? 17.284 14.798 -18.183 1.00 55.97 221 LEU A O 1
ATOM 1727 N N . ASP A 1 222 ? 17.049 12.867 -17.048 1.00 58.41 222 ASP A N 1
ATOM 1728 C CA . ASP A 1 222 ? 18.331 12.893 -16.341 1.00 58.41 222 ASP A CA 1
ATOM 1729 C C . ASP A 1 222 ? 19.276 11.926 -17.079 1.00 58.41 222 ASP A C 1
ATOM 1731 O O . ASP A 1 222 ? 18.848 10.840 -17.491 1.00 58.41 222 ASP A O 1
ATOM 1735 N N . ASP A 1 223 ? 20.538 12.317 -17.266 1.00 54.09 223 ASP A N 1
ATOM 1736 C CA . ASP A 1 223 ? 21.587 11.513 -17.906 1.00 54.09 223 ASP A CA 1
ATOM 1737 C C . ASP A 1 223 ? 21.746 10.119 -17.260 1.00 54.09 223 ASP A C 1
ATOM 1739 O O . ASP A 1 223 ? 22.039 9.145 -17.952 1.00 54.09 223 ASP A O 1
ATOM 1743 N N . THR A 1 224 ? 21.458 9.972 -15.962 1.00 58.12 224 THR A N 1
ATOM 1744 C CA . THR A 1 224 ? 21.511 8.681 -15.245 1.00 58.12 224 THR A CA 1
ATOM 1745 C C . THR A 1 224 ? 20.463 7.667 -15.708 1.00 58.12 224 THR A C 1
ATOM 1747 O O . THR A 1 224 ? 20.704 6.460 -15.654 1.00 58.12 224 THR A O 1
ATOM 1750 N N . ALA A 1 225 ? 19.315 8.118 -16.222 1.00 57.53 225 ALA A N 1
ATOM 1751 C CA . ALA A 1 225 ? 18.300 7.225 -16.783 1.00 57.53 225 ALA A CA 1
ATOM 1752 C C . ALA A 1 225 ? 18.725 6.638 -18.142 1.00 57.53 225 ALA A C 1
ATOM 1754 O O . ALA A 1 225 ? 18.173 5.625 -18.575 1.00 57.53 225 ALA A O 1
ATOM 1755 N N . TRP A 1 226 ? 19.691 7.265 -18.825 1.00 56.19 226 TRP A N 1
ATOM 1756 C CA . TRP A 1 226 ? 20.197 6.799 -20.115 1.00 56.19 226 TRP A CA 1
ATOM 1757 C C . TRP A 1 226 ? 21.110 5.578 -19.978 1.00 56.19 226 TRP A C 1
ATOM 1759 O O . TRP A 1 226 ? 21.065 4.687 -20.823 1.00 56.19 226 TRP A O 1
ATOM 1769 N N . ASP A 1 227 ? 21.879 5.490 -18.892 1.00 59.97 227 ASP A N 1
ATOM 1770 C CA . ASP A 1 227 ? 22.781 4.360 -18.642 1.00 59.97 227 ASP A CA 1
ATOM 1771 C C . ASP A 1 227 ? 22.027 3.043 -18.391 1.00 59.97 227 ASP A C 1
ATOM 1773 O O . ASP A 1 227 ? 22.542 1.974 -18.706 1.00 59.97 227 ASP A O 1
ATOM 1777 N N . VAL A 1 228 ? 20.774 3.107 -17.920 1.00 57.69 228 VAL A N 1
ATOM 1778 C CA . VAL A 1 228 ? 19.890 1.930 -17.778 1.00 57.69 228 VAL A CA 1
ATOM 1779 C C . VAL A 1 228 ? 19.405 1.403 -19.140 1.00 57.69 228 VAL A C 1
ATOM 1781 O O . VAL A 1 228 ? 18.975 0.257 -19.239 1.00 57.69 228 VAL A O 1
ATOM 1784 N N . GLN A 1 229 ? 19.464 2.219 -20.196 1.00 55.81 229 GLN A N 1
ATOM 1785 C CA . GLN A 1 229 ? 18.956 1.881 -21.531 1.00 55.81 229 GLN A CA 1
ATOM 1786 C C . GLN A 1 229 ? 20.038 1.519 -22.557 1.00 55.81 229 GLN A C 1
ATOM 1788 O O . GLN A 1 229 ? 19.700 1.300 -23.724 1.00 55.81 229 GLN A O 1
ATOM 1793 N N . ARG A 1 230 ? 21.317 1.520 -22.167 1.00 53.66 230 ARG A N 1
ATOM 1794 C CA . ARG A 1 230 ? 22.431 1.164 -23.060 1.00 53.66 230 ARG A CA 1
ATOM 1795 C C . ARG A 1 230 ? 22.704 -0.330 -23.101 1.00 53.66 230 ARG A C 1
ATOM 1797 O O . ARG A 1 230 ? 22.519 -1.005 -22.068 1.00 53.66 230 ARG A O 1
#

Radius of gyration: 21.24 Å; chains: 1; bounding box: 52×41×54 Å

Sequence (230 aa):
AGPDSVWLRTAVPTHGEDLTTVAEFEVAAGQRIPFVLTHTRSHLPRPEPVDPEQALAGTEQFWSEWISRCSYDGRWAADVRRSLVVVKALTYAPTGGIVAAATTSLPEQLGGSRNWDYRYCWLRDATFTLQALLGTGYTDEAAAWREWLVRAVAGDPAELRIMYGLDGSRRLPEQELPWLSGYEDSRPVRIGNAAAGQFQLDVWGEVLDGLHLGREAGLALDDTAWDVQR

Secondary structure (DSSP, 8-state):
--SEEEEEE-SS--EEETTEEE------TT-----EEEEEETTSPPPPPP-HHHHHHHHHHHHHHHHHT----STTHHHHHHHHHHHHHTB-TTT--B-S-S-BS--SSTT-S---B--SEEHHHHHHHHHHHHTTT--HHHHHHHHHHHHHH-S-GGG--SEE-TT-------EE-TTS--GGG-S--EES-GGGG---THHHHHHHHHHHHHHHTTPPPPTHHHHTT-

Foldseek 3Di:
DDQKDKDKDWPFDWDDDPNDIDTDDDADVPRDTDIDIDMDTPPDDDDDDDDPVVVVVVVVVVLVVVLVQFQDDDPCSVVLSVVLSQQVVQADVVQLAGFLDPAAQDDPDAQDARGHDRNWRFLQSSLVNVVSCVVGPHLVSLLRVLRNCLVLCVDDLVLDWRIAHSNSHLDFDKDWDCPDCGDNSHDTGIGGDPSSPPDDPCSLVSLVSSVVSNVVSPNDDDPSSVNNVD

pLDDT: mean 90.27, std 9.92, range [53.28, 98.5]